Protein AF-A0A257YE88-F1 (afdb_monomer)

Solvent-accessible surface area (backbone atoms only — not comparable to full-atom values): 14692 Å² total; per-residue (Å²): 135,81,88,88,88,88,84,90,81,89,84,75,93,70,73,86,70,73,82,77,75,71,79,85,74,62,92,43,75,67,45,53,51,52,50,50,50,52,52,53,48,53,53,50,51,54,50,51,52,51,50,52,51,50,52,51,49,52,55,39,40,75,73,67,48,75,86,74,63,67,50,65,75,71,60,36,66,66,57,53,48,52,55,49,46,55,54,50,51,54,51,47,52,59,46,60,77,52,30,86,81,47,47,65,60,43,66,72,41,26,59,61,37,53,60,72,57,53,51,38,51,44,53,67,77,41,86,53,99,64,84,75,48,67,72,54,45,53,51,49,52,54,52,34,32,75,70,68,77,44,68,70,64,53,75,47,84,42,58,92,64,58,66,63,64,49,51,14,52,52,52,40,51,47,38,74,77,38,74,86,64,47,54,61,54,52,14,48,42,39,28,70,62,54,58,47,62,42,94,84,68,42,60,69,54,48,42,69,57,44,51,54,31,51,54,49,18,44,76,67,67,66,43,81,86,74,70,81,78,77,71,76,76,79,77,85,78,81,81,87,134

Mean predicted aligned error: 14.65 Å

Foldseek 3Di:
DDDDDDDDDDDDPPDPPDPPPPPPPPVDPVVVVVVVVVVVVVVVVVVVVVVVVVVVVVVCVVVVDDDDDPCVVVVPVVVVVVVVVVVLVVVLVVLVVCCVLQVVLLQQQQQADDQVQSLLVSVVRDPDPDRDDSVNVLVSQVSCVVVVNHPPSSNDDHDDDQLLLSLLLVLLVVCVVPVPQALVNSQCCCQPRSQRAQSVRHSGGDSVSSVVSPVVNVVVVSDDCPDDPPPPPPPPPDDDD

Radius of gyration: 31.75 Å; Cα contacts (8 Å, |Δi|>4): 146; chains: 1; bounding box: 81×69×102 Å

Nearest PDB structures (foldseek):
  5nly-assembly2_B  TM=2.774E-01  e=1.219E+00  Homo sapiens

Sequence (241 aa):
MRLITAPSKAANVGNFGRPHLGKVRCPLTQGMLMTQMLGAFAEFERALIRERTRAGLKAAVARGAQPGNPKMRARDPAAIAEIRYSHNERYLHELVDGRQRWLPTVERLRPHLPWALVLRQIRAISPSARSFSERTLVKACRTLVRAGYADAVILDPAPRLPPDSRVARLVADRLRTHPDSTLRDLASWLSLDLREPTPRGGLAWAPEGVRRVIARARALHLLDDEQPSEIEVGSANGLTM

Structure (mmCIF, N/CA/C/O backbone):
data_AF-A0A257YE88-F1
#
_entry.id   AF-A0A257YE88-F1
#
loop_
_atom_site.group_PDB
_atom_site.id
_atom_site.type_symbol
_atom_site.label_atom_id
_atom_site.label_alt_id
_atom_site.label_comp_id
_atom_site.label_asym_id
_atom_site.label_entity_id
_atom_site.label_seq_id
_atom_site.pdbx_PDB_ins_code
_atom_site.Cartn_x
_atom_site.Cartn_y
_atom_site.Cartn_z
_atom_site.occupancy
_atom_site.B_iso_or_equiv
_atom_site.auth_seq_id
_atom_site.auth_comp_id
_atom_site.auth_asym_id
_atom_site.auth_atom_id
_atom_site.pdbx_PDB_model_num
ATOM 1 N N . MET A 1 1 ? 54.649 -47.949 -8.184 1.00 35.88 1 MET A N 1
ATOM 2 C CA . MET A 1 1 ? 55.756 -48.166 -7.228 1.00 35.88 1 MET A CA 1
ATOM 3 C C . MET A 1 1 ? 55.982 -46.861 -6.466 1.00 35.88 1 MET A C 1
ATOM 5 O O . MET A 1 1 ? 56.270 -45.881 -7.131 1.00 35.88 1 MET A O 1
ATOM 9 N N . ARG A 1 2 ? 55.792 -46.887 -5.128 1.00 37.75 2 ARG A N 1
ATOM 10 C CA . ARG A 1 2 ? 56.041 -45.842 -4.090 1.00 37.75 2 ARG A CA 1
ATOM 11 C C . ARG A 1 2 ? 55.231 -44.532 -4.245 1.00 37.75 2 ARG A C 1
ATOM 13 O O . ARG A 1 2 ? 55.510 -43.765 -5.148 1.00 37.75 2 ARG A O 1
ATOM 20 N N . LEU A 1 3 ? 54.147 -44.237 -3.507 1.00 41.34 3 LEU A N 1
ATOM 21 C CA . LEU A 1 3 ? 53.905 -44.216 -2.045 1.00 41.34 3 LEU A CA 1
ATOM 22 C C . LEU A 1 3 ? 55.030 -43.528 -1.260 1.00 41.34 3 LEU A C 1
ATOM 24 O O . LEU A 1 3 ? 56.111 -44.097 -1.184 1.00 41.34 3 LEU A O 1
ATOM 28 N N . ILE A 1 4 ? 54.731 -42.365 -0.658 1.00 41.75 4 ILE A N 1
ATOM 29 C CA . ILE A 1 4 ? 54.934 -42.043 0.770 1.00 41.75 4 ILE A CA 1
ATOM 30 C C . ILE A 1 4 ? 54.029 -40.851 1.150 1.00 41.75 4 ILE A C 1
ATOM 32 O O . ILE A 1 4 ? 53.998 -39.811 0.497 1.00 41.75 4 ILE A O 1
ATOM 36 N N . THR A 1 5 ? 53.277 -41.091 2.217 1.00 40.97 5 THR A N 1
ATOM 37 C CA . THR A 1 5 ? 52.289 -40.285 2.949 1.00 40.97 5 THR A CA 1
ATOM 38 C C . THR A 1 5 ? 53.000 -39.390 3.985 1.00 40.97 5 THR A C 1
ATOM 40 O O . THR A 1 5 ? 54.057 -39.781 4.471 1.00 40.97 5 THR A O 1
ATOM 43 N N . ALA A 1 6 ? 52.499 -38.197 4.347 1.00 41.00 6 ALA A N 1
ATOM 44 C CA . ALA A 1 6 ? 51.784 -37.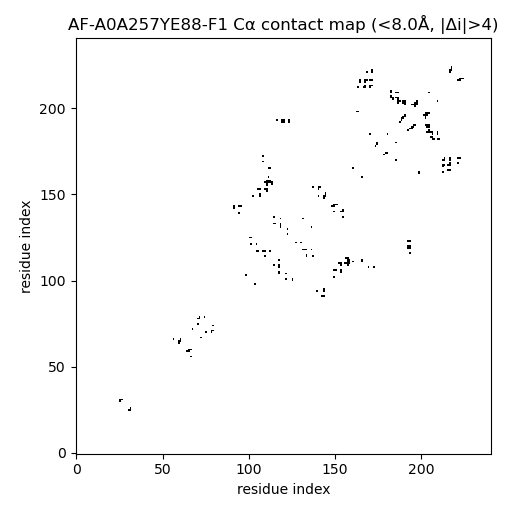871 5.611 1.00 41.00 6 ALA A CA 1
ATOM 45 C C . ALA A 1 6 ? 52.183 -36.436 6.081 1.00 41.00 6 ALA A C 1
ATOM 47 O O . ALA A 1 6 ? 53.169 -35.929 5.548 1.00 41.00 6 ALA A O 1
ATOM 48 N N . PRO A 1 7 ? 51.567 -35.795 7.109 1.00 47.56 7 PRO A N 1
ATOM 49 C CA . PRO A 1 7 ? 50.300 -36.056 7.805 1.00 47.56 7 PRO A CA 1
ATOM 50 C C . PRO A 1 7 ? 49.344 -34.834 7.913 1.00 47.56 7 PRO A C 1
ATOM 52 O O . PRO A 1 7 ? 49.680 -33.683 7.653 1.00 47.56 7 PRO A O 1
ATOM 55 N N . SER A 1 8 ? 48.134 -35.141 8.386 1.00 40.16 8 SER A N 1
ATOM 56 C CA . SER A 1 8 ? 47.052 -34.259 8.850 1.00 40.16 8 SER A CA 1
ATOM 57 C C . SER A 1 8 ? 47.311 -33.679 10.253 1.00 40.16 8 SER A C 1
ATOM 59 O O . SER A 1 8 ? 47.701 -34.446 11.133 1.00 40.16 8 SER A O 1
ATOM 61 N N . LYS A 1 9 ? 46.988 -32.392 10.499 1.00 36.94 9 LYS A N 1
ATOM 62 C CA . LYS A 1 9 ? 46.179 -31.963 11.669 1.00 36.94 9 LYS A CA 1
ATOM 63 C C . LYS A 1 9 ? 45.768 -30.477 11.648 1.00 36.94 9 LYS A C 1
ATOM 65 O O . LYS A 1 9 ? 46.606 -29.589 11.619 1.00 36.94 9 LYS A O 1
ATOM 70 N N . ALA A 1 10 ? 44.452 -30.275 11.742 1.00 43.72 10 ALA A N 1
ATOM 71 C CA . ALA A 1 10 ? 43.716 -29.238 12.476 1.00 43.72 10 ALA A CA 1
ATOM 72 C C . ALA A 1 10 ? 44.288 -27.805 12.569 1.00 43.72 10 ALA A C 1
ATOM 74 O O . ALA A 1 10 ? 45.144 -27.519 13.399 1.00 43.72 10 ALA A O 1
ATOM 75 N N . ALA A 1 11 ? 43.638 -26.865 11.876 1.00 42.69 11 ALA A N 1
ATOM 76 C CA . ALA A 1 11 ? 43.595 -25.462 12.282 1.00 42.69 11 ALA A CA 1
ATOM 77 C C . ALA A 1 11 ? 42.137 -24.979 12.300 1.00 42.69 11 ALA A C 1
ATOM 79 O O . ALA A 1 11 ? 41.547 -24.640 11.281 1.00 42.69 11 ALA A O 1
ATOM 80 N N . ASN A 1 12 ? 41.569 -25.086 13.498 1.00 41.22 12 ASN A N 1
ATOM 81 C CA . ASN A 1 12 ? 40.586 -24.219 14.137 1.00 41.22 12 ASN A CA 1
ATOM 82 C C . ASN A 1 12 ? 39.712 -23.313 13.241 1.00 41.22 12 ASN A C 1
ATOM 84 O O . ASN A 1 12 ? 40.184 -22.363 12.616 1.00 41.22 12 ASN A O 1
ATOM 88 N N . VAL A 1 13 ? 38.402 -23.556 13.314 1.00 48.81 13 VAL A N 1
ATOM 89 C CA . VAL A 1 13 ? 37.320 -22.665 12.883 1.00 48.81 13 VAL A CA 1
ATOM 90 C C . VAL A 1 13 ? 37.354 -21.407 13.762 1.00 48.81 13 VAL A C 1
ATOM 92 O O . VAL A 1 13 ? 36.647 -21.279 14.757 1.00 48.81 13 VAL A O 1
ATOM 95 N N . GLY A 1 14 ? 38.237 -20.477 13.408 1.00 37.72 14 GLY A N 1
ATOM 96 C CA . GLY A 1 14 ? 38.324 -19.151 14.002 1.00 37.72 14 GLY A CA 1
ATOM 97 C C . GLY A 1 14 ? 37.310 -18.218 13.356 1.00 37.72 14 GLY A C 1
ATOM 98 O O . GLY A 1 14 ? 37.591 -17.629 12.320 1.00 37.72 14 GLY A O 1
ATOM 99 N N . ASN A 1 15 ? 36.128 -18.135 13.969 1.00 41.94 15 ASN A N 1
ATOM 100 C CA . ASN A 1 15 ? 35.267 -16.955 14.069 1.00 41.94 15 ASN A CA 1
ATOM 101 C C . ASN A 1 15 ? 35.533 -15.857 13.014 1.00 41.94 15 ASN A C 1
ATOM 103 O O . ASN A 1 15 ? 36.430 -15.031 13.196 1.00 41.94 15 ASN A O 1
ATOM 107 N N . PHE A 1 16 ? 34.728 -15.817 11.942 1.00 42.91 16 PHE A N 1
ATOM 108 C CA . PHE A 1 16 ? 34.653 -14.675 11.025 1.00 42.91 16 PHE A CA 1
ATOM 109 C C . PHE A 1 16 ? 34.199 -13.440 11.814 1.00 42.91 16 PHE A C 1
ATOM 111 O O . PHE A 1 16 ? 33.011 -13.125 11.924 1.00 42.91 16 PHE A O 1
ATOM 118 N N . GLY A 1 17 ? 35.177 -12.760 12.408 1.00 40.38 17 GLY A N 1
ATOM 119 C CA . GLY A 1 17 ? 35.014 -11.472 13.043 1.00 40.38 17 GLY A CA 1
ATOM 120 C C . GLY A 1 17 ? 34.407 -10.523 12.027 1.00 40.38 17 GLY A C 1
ATOM 121 O O . GLY A 1 17 ? 34.963 -10.297 10.952 1.00 40.38 17 GLY A O 1
ATOM 122 N N . ARG A 1 18 ? 33.234 -9.988 12.369 1.00 45.75 18 ARG A N 1
ATOM 123 C CA . ARG A 1 18 ? 32.626 -8.848 11.683 1.00 45.75 18 ARG A CA 1
ATOM 124 C C . ARG A 1 18 ? 33.738 -7.833 11.400 1.00 45.75 18 ARG A C 1
ATOM 126 O O . ARG A 1 18 ? 34.438 -7.488 12.356 1.00 45.75 18 ARG A O 1
ATOM 133 N N . PRO A 1 19 ? 33.915 -7.328 10.166 1.00 45.59 19 PRO A N 1
ATOM 134 C CA . PRO A 1 19 ? 34.806 -6.203 9.965 1.00 45.59 19 PRO A CA 1
ATOM 135 C C . PRO A 1 19 ? 34.209 -5.052 10.769 1.00 45.59 19 PRO A C 1
ATOM 137 O O . PRO A 1 19 ? 33.186 -4.469 10.405 1.00 45.59 19 PRO A O 1
ATOM 140 N N . HIS A 1 20 ? 34.803 -4.784 11.930 1.00 51.44 20 HIS A N 1
ATOM 141 C CA . HIS A 1 20 ? 34.531 -3.593 12.703 1.00 51.44 20 HIS A CA 1
ATOM 142 C C . HIS A 1 20 ? 35.133 -2.465 11.871 1.00 51.44 20 HIS A C 1
ATOM 144 O O . HIS A 1 20 ? 36.297 -2.111 12.038 1.00 51.44 20 HIS A O 1
ATOM 150 N N . LEU A 1 21 ? 34.366 -1.974 10.889 1.00 48.94 21 LEU A N 1
ATOM 151 C CA . LEU A 1 21 ? 34.644 -0.710 10.230 1.00 48.94 21 LEU A CA 1
ATOM 152 C C . LEU A 1 21 ? 34.676 0.328 11.347 1.00 48.94 21 LEU A C 1
ATOM 154 O O . LEU A 1 21 ? 33.641 0.837 11.785 1.00 48.94 21 LEU A O 1
ATOM 158 N N . GLY A 1 22 ? 35.880 0.585 11.855 1.00 45.41 22 GLY A N 1
ATOM 159 C CA . GLY A 1 22 ? 36.146 1.711 12.717 1.00 45.41 22 GLY A CA 1
ATOM 160 C C . GLY A 1 22 ? 35.631 2.932 11.978 1.00 45.41 22 GLY A C 1
ATOM 161 O O . GLY A 1 22 ? 36.103 3.255 10.890 1.00 45.41 22 GLY A O 1
ATOM 162 N N . LYS A 1 23 ? 34.604 3.577 12.533 1.00 53.25 23 LYS A N 1
ATOM 163 C CA . LYS A 1 23 ? 34.185 4.899 12.081 1.00 53.25 23 LYS A CA 1
ATOM 164 C C . LYS A 1 23 ? 35.412 5.794 12.200 1.00 53.25 23 LYS A C 1
ATOM 166 O O . LYS A 1 23 ? 35.767 6.176 13.314 1.00 53.25 23 LYS A O 1
ATOM 171 N N . VAL A 1 24 ? 36.048 6.111 11.074 1.00 57.53 24 VAL A N 1
ATOM 172 C CA . VAL A 1 24 ? 37.110 7.115 10.999 1.00 57.53 24 VAL A CA 1
ATOM 173 C C . VAL A 1 24 ? 36.455 8.461 11.299 1.00 57.53 24 VAL A C 1
ATOM 175 O O . VAL A 1 24 ? 35.973 9.163 10.418 1.00 57.53 24 VAL A O 1
ATOM 178 N N . ARG A 1 25 ? 36.340 8.789 12.586 1.00 51.00 25 ARG A N 1
ATOM 179 C CA . ARG A 1 25 ? 36.047 10.142 13.047 1.00 51.00 25 ARG A CA 1
ATOM 180 C C . ARG A 1 25 ? 37.393 10.820 13.207 1.00 51.00 25 ARG A C 1
ATOM 182 O O . ARG A 1 25 ? 38.039 10.616 14.224 1.00 51.00 25 ARG A O 1
ATOM 189 N N . CYS A 1 26 ? 37.811 11.593 12.209 1.00 55.78 26 CYS A N 1
ATOM 190 C CA . CYS A 1 26 ? 38.906 12.547 12.369 1.00 55.78 26 CYS A CA 1
ATOM 191 C C . CYS A 1 26 ? 38.355 13.743 13.171 1.00 55.78 26 CYS A C 1
ATOM 193 O O . CYS A 1 26 ? 37.594 14.524 12.602 1.00 55.78 26 CYS A O 1
ATOM 195 N N . PRO A 1 27 ? 38.667 13.905 14.471 1.00 54.41 27 PRO A N 1
ATOM 196 C CA . PRO A 1 27 ? 37.999 14.874 15.345 1.00 54.41 27 PRO A CA 1
ATOM 197 C C . PRO A 1 27 ? 38.614 16.285 15.263 1.00 54.41 27 PRO A C 1
ATOM 199 O O . PRO A 1 27 ? 38.430 17.100 16.159 1.00 54.41 27 PRO A O 1
ATOM 202 N N . LEU A 1 28 ? 39.352 16.587 14.195 1.00 67.25 28 LEU A N 1
ATOM 203 C CA . LEU A 1 28 ? 40.064 17.850 14.006 1.00 67.25 28 LEU A CA 1
ATOM 204 C C . LEU A 1 28 ? 39.358 18.669 12.919 1.00 67.25 28 LEU A C 1
ATOM 206 O O . LEU A 1 28 ? 38.925 18.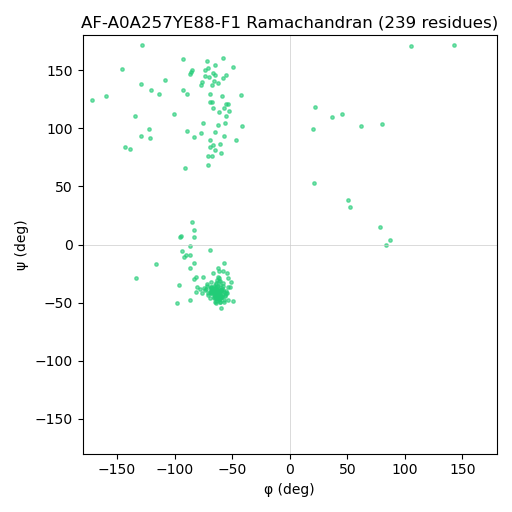114 11.907 1.00 67.25 28 LEU A O 1
ATOM 210 N N . THR A 1 29 ? 39.268 19.989 13.089 1.00 65.88 29 THR A N 1
ATOM 211 C CA . THR A 1 29 ? 38.716 20.931 12.090 1.00 65.88 29 THR A CA 1
ATOM 212 C C . THR A 1 29 ? 39.347 20.752 10.702 1.00 65.88 29 THR A C 1
ATOM 214 O O . THR A 1 29 ? 38.657 20.848 9.688 1.00 65.88 29 THR A O 1
ATOM 217 N N . GLN A 1 30 ? 40.623 20.360 10.656 1.00 74.06 30 GLN A N 1
ATOM 218 C CA . GLN A 1 30 ? 41.343 19.962 9.444 1.00 74.06 30 GLN A CA 1
ATOM 219 C C . GLN A 1 30 ? 40.739 18.722 8.752 1.00 74.06 30 GLN A C 1
ATOM 221 O O . GLN A 1 30 ? 40.636 18.690 7.530 1.00 74.06 30 GLN A O 1
ATOM 226 N N . GLY A 1 31 ? 40.292 17.713 9.506 1.00 78.88 31 GLY A N 1
ATOM 227 C CA . GLY A 1 31 ? 39.647 16.514 8.958 1.00 78.88 31 GLY A CA 1
ATOM 228 C C . GLY A 1 31 ? 38.270 16.803 8.354 1.00 78.88 31 GLY A C 1
ATOM 229 O O . GLY A 1 31 ? 37.929 16.256 7.304 1.00 78.88 31 GLY A O 1
ATOM 230 N N . MET A 1 32 ? 37.505 17.715 8.963 1.00 80.94 32 MET A N 1
ATOM 231 C CA . MET A 1 32 ? 36.246 18.204 8.387 1.00 80.94 32 MET A CA 1
ATOM 232 C C . MET A 1 32 ? 36.488 18.971 7.084 1.00 80.94 32 MET A C 1
ATOM 234 O O . MET A 1 32 ? 35.806 18.707 6.096 1.00 80.94 32 MET A O 1
ATOM 238 N N . LEU A 1 33 ? 37.491 19.854 7.048 1.00 82.62 33 LEU A N 1
ATOM 239 C CA . LEU A 1 33 ? 37.855 20.598 5.840 1.00 82.62 33 LEU A CA 1
ATOM 240 C C . LEU A 1 33 ? 38.278 19.668 4.692 1.00 82.62 33 LEU A C 1
ATOM 242 O O . LEU A 1 33 ? 37.771 19.801 3.581 1.00 82.62 33 LEU A O 1
ATOM 246 N N . MET A 1 34 ? 39.128 18.675 4.966 1.00 88.31 34 MET A N 1
ATOM 247 C CA . MET A 1 34 ? 39.537 17.687 3.960 1.00 88.31 34 MET A CA 1
ATOM 248 C C . MET A 1 34 ? 38.355 16.858 3.449 1.00 88.31 34 MET A C 1
ATOM 250 O O . MET A 1 34 ? 38.253 16.596 2.254 1.00 88.31 34 MET A O 1
ATOM 254 N N . THR A 1 35 ? 37.417 16.497 4.328 1.00 88.88 35 THR A N 1
ATOM 255 C CA . THR A 1 35 ? 36.205 15.766 3.926 1.00 88.88 35 THR A CA 1
ATOM 256 C C . THR A 1 35 ? 35.330 16.604 2.989 1.00 88.88 35 THR A C 1
ATOM 258 O O . THR A 1 35 ? 34.852 16.091 1.979 1.00 88.88 35 THR A O 1
ATOM 261 N N . GLN A 1 36 ? 35.159 17.899 3.274 1.00 91.75 36 GLN A N 1
ATOM 262 C CA . GLN A 1 36 ? 34.400 18.800 2.401 1.00 91.75 36 GLN A CA 1
ATOM 263 C C . GLN A 1 36 ? 35.101 19.041 1.061 1.00 91.75 36 GLN A C 1
ATOM 265 O O . GLN A 1 36 ? 34.446 19.049 0.021 1.00 91.75 36 GLN A O 1
ATOM 270 N N . MET A 1 37 ? 36.429 19.172 1.062 1.00 92.38 37 MET A N 1
ATOM 271 C CA . MET A 1 37 ? 37.218 19.303 -0.163 1.00 92.38 37 MET A CA 1
ATOM 272 C C . MET A 1 37 ? 37.096 18.058 -1.052 1.00 92.38 37 MET A C 1
ATOM 274 O O . MET A 1 37 ? 36.878 18.187 -2.254 1.00 92.38 37 MET A O 1
ATOM 278 N N . LEU A 1 38 ? 37.154 16.856 -0.467 1.00 93.75 38 LEU A N 1
ATOM 279 C CA . LEU A 1 38 ? 36.928 15.600 -1.191 1.00 93.75 38 LEU A CA 1
ATOM 280 C C . LEU A 1 38 ? 35.499 15.505 -1.748 1.00 93.75 38 LEU A C 1
ATOM 282 O O . LEU A 1 38 ? 35.319 15.083 -2.888 1.00 93.75 38 LEU A O 1
ATOM 286 N N . GLY A 1 39 ? 34.490 15.939 -0.985 1.00 94.31 39 GLY A N 1
ATOM 287 C CA . GLY A 1 39 ? 33.106 16.018 -1.464 1.00 94.31 39 GLY A CA 1
ATOM 288 C C . GLY A 1 39 ? 32.944 16.974 -2.652 1.00 94.31 39 GLY A C 1
ATOM 289 O O . GLY A 1 39 ? 32.318 16.620 -3.651 1.00 94.31 39 GLY A O 1
ATOM 290 N N . ALA A 1 40 ? 33.567 18.154 -2.580 1.00 94.94 40 ALA A N 1
ATOM 291 C CA . ALA A 1 40 ? 33.576 19.128 -3.669 1.00 94.94 40 ALA A CA 1
ATOM 292 C C . ALA A 1 40 ? 34.300 18.592 -4.917 1.00 94.94 40 ALA A C 1
ATOM 294 O O . ALA A 1 40 ? 33.820 18.779 -6.036 1.00 94.94 40 ALA A O 1
ATOM 295 N N . PHE A 1 41 ? 35.413 17.877 -4.734 1.00 96.12 41 PHE A N 1
ATOM 296 C CA . PHE A 1 41 ? 36.154 17.254 -5.830 1.00 96.12 41 PHE A CA 1
ATOM 297 C C . PHE A 1 41 ? 35.359 16.123 -6.500 1.00 96.12 41 PHE A C 1
ATOM 299 O O . PHE A 1 41 ? 35.317 16.048 -7.724 1.00 96.12 41 PHE A O 1
ATOM 306 N N . ALA A 1 42 ? 34.646 15.298 -5.727 1.00 95.75 42 ALA A N 1
ATOM 307 C CA . ALA A 1 42 ? 33.793 14.242 -6.272 1.00 95.75 42 ALA A CA 1
ATOM 308 C C . ALA A 1 42 ? 32.645 14.797 -7.140 1.00 95.75 42 ALA A C 1
ATOM 310 O O . ALA A 1 42 ? 32.351 14.260 -8.211 1.00 95.75 42 ALA A O 1
ATOM 311 N N . GLU A 1 43 ? 32.003 15.892 -6.718 1.00 95.62 43 GLU A N 1
ATOM 312 C CA . GLU A 1 43 ? 30.982 16.559 -7.539 1.00 95.62 43 GLU A CA 1
ATOM 313 C C . GLU A 1 43 ? 31.589 17.229 -8.781 1.00 95.62 43 GLU A C 1
ATOM 315 O O . GLU A 1 43 ? 30.992 17.163 -9.861 1.00 95.62 43 GLU A O 1
ATOM 320 N N . PHE A 1 44 ? 32.796 17.795 -8.669 1.00 96.31 44 PHE A N 1
ATOM 321 C CA . PHE A 1 44 ? 33.544 18.317 -9.813 1.00 96.31 44 PHE A CA 1
ATOM 322 C C . PHE A 1 44 ? 33.855 17.221 -10.846 1.00 96.31 44 PHE A C 1
ATOM 324 O O . PHE A 1 44 ? 33.527 17.378 -12.023 1.00 96.31 44 PHE A O 1
ATOM 331 N N . GLU A 1 45 ? 34.394 16.073 -10.428 1.00 97.19 45 GLU A N 1
ATOM 332 C CA . GLU A 1 45 ? 34.647 14.938 -11.325 1.00 97.19 45 GLU A CA 1
ATOM 333 C C . GLU A 1 45 ? 33.357 14.420 -11.967 1.00 97.19 45 GLU A C 1
ATOM 335 O O . GLU A 1 45 ? 33.303 14.169 -13.175 1.00 97.19 45 GLU A O 1
ATOM 340 N N . ARG A 1 46 ? 32.275 14.312 -11.187 1.00 95.88 46 ARG A N 1
ATOM 341 C CA . ARG A 1 46 ? 30.964 13.906 -11.705 1.00 95.88 46 ARG A CA 1
ATOM 342 C C . ARG A 1 46 ? 30.452 14.877 -12.767 1.00 95.88 46 ARG A C 1
ATOM 344 O O . ARG A 1 46 ? 29.860 14.437 -13.758 1.00 95.88 46 ARG A O 1
ATOM 351 N N . ALA A 1 47 ? 30.652 16.180 -12.573 1.00 96.56 47 ALA A N 1
ATOM 352 C CA . ALA A 1 47 ? 30.307 17.203 -13.553 1.00 96.56 47 ALA A CA 1
ATOM 353 C C . ALA A 1 47 ? 31.160 17.071 -14.824 1.00 96.56 47 ALA A C 1
ATOM 355 O O . ALA A 1 47 ? 30.596 17.035 -15.920 1.00 96.56 47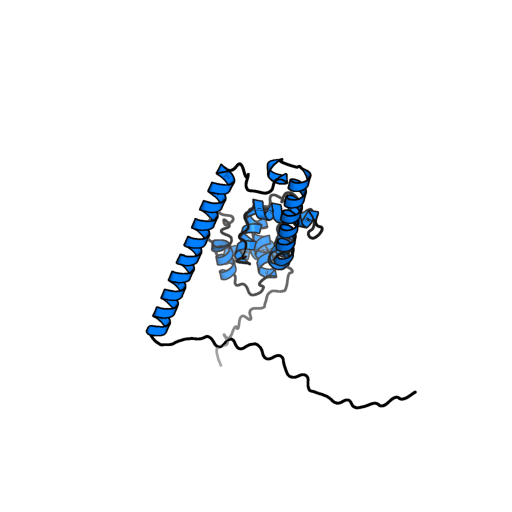 ALA A O 1
ATOM 356 N N . LEU A 1 48 ? 32.473 16.874 -14.685 1.00 96.88 48 LEU A N 1
ATOM 357 C CA . LEU A 1 48 ? 33.400 16.707 -15.806 1.00 96.88 48 LEU A CA 1
ATOM 358 C C . LEU A 1 48 ? 33.079 15.455 -16.645 1.00 96.88 48 LEU A C 1
ATOM 360 O O . LEU A 1 48 ? 33.021 15.509 -17.875 1.00 96.88 48 LEU A O 1
ATOM 364 N N . ILE A 1 49 ? 32.783 14.322 -15.997 1.00 95.69 49 ILE A N 1
ATOM 365 C CA . ILE A 1 49 ? 32.364 13.084 -16.674 1.00 95.69 49 ILE A CA 1
ATOM 366 C C . ILE A 1 49 ? 31.039 13.299 -17.419 1.00 95.69 49 ILE A C 1
ATOM 368 O O . ILE A 1 49 ? 30.887 12.867 -18.566 1.00 95.69 49 ILE A O 1
ATOM 372 N N . ARG A 1 50 ? 30.067 13.987 -16.807 1.00 96.69 50 ARG A N 1
ATOM 373 C CA . ARG A 1 50 ? 28.793 14.334 -17.465 1.00 96.69 50 ARG A CA 1
ATOM 374 C C . ARG A 1 50 ? 29.002 15.237 -18.677 1.00 96.69 50 ARG A C 1
ATOM 376 O O . ARG A 1 50 ? 28.343 15.045 -19.696 1.00 96.69 50 ARG A O 1
ATOM 383 N N . GLU A 1 51 ? 29.895 16.211 -18.580 1.00 96.12 51 GLU A N 1
ATOM 384 C CA . GLU A 1 51 ? 30.215 17.110 -19.685 1.00 96.12 51 GLU A CA 1
ATOM 385 C C . GLU A 1 51 ? 30.859 16.344 -20.845 1.00 96.12 51 GLU A C 1
ATOM 387 O O . GLU A 1 51 ? 30.357 16.390 -21.971 1.00 96.12 51 GLU A O 1
ATOM 392 N N . ARG A 1 52 ? 31.882 15.530 -20.555 1.00 96.88 52 ARG A N 1
ATOM 393 C CA . ARG A 1 52 ? 32.561 14.690 -21.551 1.00 96.88 52 ARG A CA 1
ATOM 394 C C . ARG A 1 52 ? 31.612 13.696 -22.220 1.00 96.88 52 ARG A C 1
ATOM 396 O O . ARG A 1 52 ? 31.638 13.547 -23.440 1.00 96.88 52 ARG A O 1
ATOM 403 N N . THR A 1 53 ? 30.762 13.020 -21.448 1.00 95.75 53 THR A N 1
ATOM 404 C CA . THR A 1 53 ? 29.783 12.063 -21.996 1.00 95.75 53 THR A CA 1
ATOM 405 C C . THR A 1 53 ? 28.758 12.757 -22.888 1.00 95.75 53 THR A C 1
ATOM 407 O O . THR A 1 53 ? 28.472 12.262 -23.976 1.00 95.75 53 THR A O 1
ATOM 410 N N . ARG A 1 54 ? 28.259 13.938 -22.498 1.00 94.56 54 ARG A N 1
ATOM 411 C CA . ARG A 1 54 ? 27.362 14.751 -23.337 1.00 94.56 54 ARG A CA 1
ATOM 412 C C . ARG A 1 54 ? 28.042 15.233 -24.615 1.00 94.56 54 ARG A C 1
ATOM 414 O O . ARG A 1 54 ? 27.421 15.158 -25.671 1.00 94.56 54 ARG A O 1
ATOM 421 N N . ALA A 1 55 ? 29.285 15.705 -24.544 1.00 94.62 55 ALA A N 1
ATOM 422 C CA . ALA A 1 55 ? 30.049 1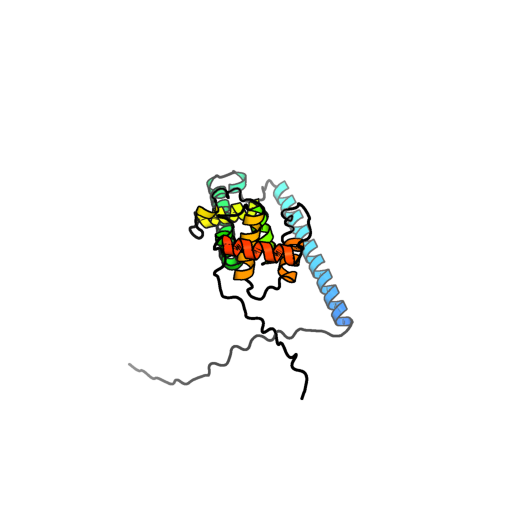6.125 -25.718 1.00 94.62 55 ALA A CA 1
ATOM 423 C C . ALA A 1 55 ? 30.287 14.950 -26.683 1.00 94.62 55 ALA A C 1
ATOM 425 O O . ALA A 1 55 ? 30.044 15.076 -27.882 1.00 94.62 55 ALA A O 1
ATOM 426 N N . GLY A 1 56 ? 30.658 13.779 -26.154 1.00 93.06 56 GLY A N 1
ATOM 427 C CA . GLY A 1 56 ? 30.812 12.550 -26.934 1.00 93.06 56 GLY A CA 1
ATOM 428 C C . GLY A 1 56 ? 29.508 12.092 -27.592 1.00 93.06 56 GLY A C 1
ATOM 429 O O . GLY A 1 56 ? 29.503 11.772 -28.779 1.00 93.06 56 GLY A O 1
ATOM 430 N N . LEU A 1 57 ? 28.391 12.128 -26.855 1.00 92.50 57 LEU A N 1
ATOM 431 C CA . LEU A 1 57 ? 27.053 11.840 -27.383 1.00 92.50 57 LEU A CA 1
ATOM 432 C C . LEU A 1 57 ? 26.658 12.822 -28.490 1.00 92.50 57 LEU A C 1
ATOM 434 O O . LEU A 1 57 ? 26.225 12.380 -29.547 1.00 92.50 57 LEU A O 1
ATOM 438 N N . LYS A 1 58 ? 26.846 14.134 -28.290 1.00 92.81 58 LYS A N 1
ATOM 439 C CA . LYS A 1 58 ? 26.572 15.157 -29.315 1.00 92.81 58 LYS A CA 1
ATOM 440 C C . LYS A 1 58 ? 27.396 14.921 -30.580 1.00 92.81 58 LYS A C 1
ATOM 442 O O . LYS A 1 58 ? 26.843 14.956 -31.673 1.00 92.81 58 LYS A O 1
ATOM 447 N N . ALA A 1 59 ? 28.688 14.628 -30.437 1.00 92.44 59 ALA A N 1
ATOM 448 C CA . ALA A 1 59 ? 29.561 14.328 -31.568 1.00 92.44 59 ALA A CA 1
ATOM 449 C C . ALA A 1 59 ? 29.158 13.026 -32.283 1.00 92.44 59 ALA A C 1
ATOM 451 O O . ALA A 1 59 ? 29.204 12.956 -33.507 1.00 92.44 59 ALA A O 1
ATOM 452 N N . ALA A 1 60 ? 28.736 11.998 -31.542 1.00 90.81 60 ALA A N 1
ATOM 453 C CA . ALA A 1 60 ? 28.223 10.760 -32.123 1.00 90.81 60 ALA A CA 1
ATOM 454 C C . ALA A 1 60 ? 26.911 10.996 -32.888 1.00 90.81 60 ALA A C 1
ATOM 456 O O . ALA A 1 60 ? 26.779 10.529 -34.016 1.00 90.81 60 ALA A O 1
ATOM 457 N N . VAL A 1 61 ? 25.986 11.775 -32.320 1.00 91.19 61 VAL A N 1
ATOM 458 C CA . VAL A 1 61 ? 24.728 12.169 -32.974 1.00 91.19 61 VAL A CA 1
ATOM 459 C C . VAL A 1 61 ? 24.989 12.991 -34.236 1.00 91.19 61 VAL A C 1
ATOM 461 O O . VAL A 1 61 ? 24.380 12.713 -35.263 1.00 91.19 61 VAL A O 1
ATOM 464 N N . ALA A 1 62 ? 25.937 13.935 -34.206 1.00 91.25 62 ALA A N 1
ATOM 465 C CA . ALA A 1 62 ? 26.339 14.710 -35.385 1.00 91.25 62 ALA A CA 1
ATOM 466 C C . ALA A 1 62 ? 26.922 13.829 -36.508 1.00 91.25 62 ALA A C 1
ATOM 468 O O . ALA A 1 62 ? 26.764 14.143 -37.681 1.00 91.25 62 ALA A O 1
ATOM 469 N N . ARG A 1 63 ? 27.541 12.693 -36.157 1.00 91.81 63 ARG A N 1
ATOM 470 C CA . ARG A 1 63 ? 27.994 11.655 -37.102 1.00 91.81 63 ARG A CA 1
ATOM 471 C C . ARG A 1 63 ? 26.887 10.674 -37.525 1.00 91.81 63 ARG A C 1
ATOM 473 O O . ARG A 1 63 ? 27.181 9.678 -38.176 1.00 91.81 63 ARG A O 1
ATOM 480 N N . GLY A 1 64 ? 25.634 10.912 -37.138 1.00 87.50 64 GLY A N 1
ATOM 481 C CA . GLY A 1 64 ? 24.484 10.072 -37.484 1.00 87.50 64 GLY A CA 1
ATOM 482 C C . GLY A 1 64 ? 24.223 8.899 -36.532 1.00 87.50 64 GLY A C 1
ATOM 483 O O . GLY A 1 64 ? 23.306 8.113 -36.774 1.00 87.50 64 GLY A O 1
ATOM 484 N N . ALA A 1 65 ? 24.974 8.763 -35.432 1.00 86.06 65 ALA A N 1
ATOM 485 C CA . ALA A 1 65 ? 24.696 7.728 -34.441 1.00 86.06 65 ALA A CA 1
ATOM 486 C C . ALA A 1 65 ? 23.387 8.036 -33.703 1.00 86.06 65 ALA A C 1
ATOM 488 O O . ALA A 1 65 ? 23.188 9.124 -33.165 1.00 86.06 65 ALA A O 1
ATOM 489 N N . GLN A 1 66 ? 22.499 7.049 -33.626 1.00 84.50 66 GLN A N 1
ATOM 490 C CA . GLN A 1 66 ? 21.231 7.189 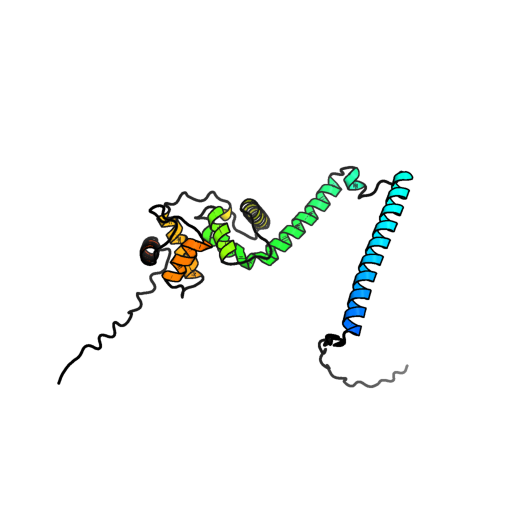-32.923 1.00 84.50 66 GLN A CA 1
ATOM 491 C C . GLN A 1 66 ? 21.329 6.525 -31.536 1.00 84.50 66 GLN A C 1
ATOM 493 O O . GLN A 1 66 ? 21.426 5.294 -31.464 1.00 84.50 66 GLN A O 1
ATOM 498 N N . PRO A 1 67 ? 21.296 7.287 -30.427 1.00 79.19 67 PRO A N 1
ATOM 499 C CA . PRO A 1 67 ? 21.382 6.733 -29.076 1.00 79.19 67 PRO A CA 1
ATOM 500 C C . PRO A 1 67 ? 20.100 5.978 -28.674 1.00 79.19 67 PRO A C 1
ATOM 502 O O . PRO A 1 67 ? 19.004 6.271 -29.157 1.00 79.19 67 PRO A O 1
ATOM 505 N N . GLY A 1 68 ? 20.230 4.984 -27.790 1.00 83.31 68 GLY A N 1
ATOM 506 C CA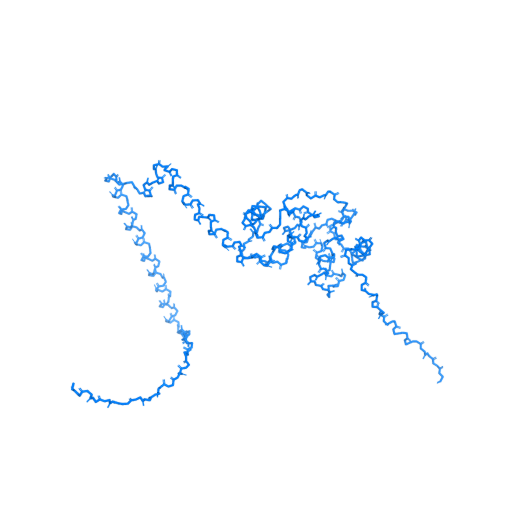 . GLY A 1 68 ? 19.123 4.159 -27.277 1.00 83.31 68 GLY A CA 1
ATOM 507 C C . GLY A 1 68 ? 19.070 2.738 -27.854 1.00 83.31 68 GLY A C 1
ATOM 508 O O . GLY A 1 68 ? 19.803 2.411 -28.783 1.00 83.31 68 GLY A O 1
ATOM 509 N N . ASN A 1 69 ? 18.205 1.888 -27.286 1.00 84.56 69 ASN A N 1
ATOM 510 C CA . ASN A 1 69 ? 18.042 0.496 -27.719 1.00 84.56 69 ASN A CA 1
ATOM 511 C C . ASN A 1 69 ? 17.449 0.442 -29.148 1.00 84.56 69 ASN A C 1
ATOM 513 O O . ASN A 1 69 ? 16.309 0.888 -29.332 1.00 84.56 69 ASN A O 1
ATOM 517 N N . PRO A 1 70 ? 18.166 -0.117 -30.147 1.00 83.69 70 PRO A N 1
ATOM 518 C CA . PRO A 1 70 ? 17.691 -0.193 -31.529 1.00 83.69 70 PRO A CA 1
ATOM 519 C C . PRO A 1 70 ? 16.330 -0.883 -31.676 1.00 83.69 70 PRO A C 1
ATOM 521 O O . PRO A 1 70 ? 15.475 -0.384 -32.405 1.00 83.69 70 PRO A O 1
ATOM 524 N N . LYS A 1 71 ? 16.084 -1.968 -30.924 1.00 85.81 71 LYS A N 1
ATOM 525 C CA . LYS A 1 71 ? 14.813 -2.712 -30.979 1.00 85.81 71 LYS A CA 1
ATOM 526 C C . LYS A 1 71 ? 13.630 -1.869 -30.495 1.00 85.81 71 LYS A C 1
ATOM 528 O O . LYS A 1 71 ? 12.550 -1.902 -31.074 1.00 85.81 71 LYS A O 1
ATOM 533 N N . MET A 1 72 ? 13.852 -1.032 -29.479 1.00 85.12 72 MET A N 1
ATOM 534 C CA . MET A 1 72 ? 12.823 -0.119 -28.969 1.00 85.12 72 MET A CA 1
ATOM 535 C C . MET A 1 72 ? 12.538 1.031 -29.931 1.00 85.12 72 MET A C 1
ATOM 537 O O . MET A 1 72 ? 11.393 1.466 -30.045 1.00 85.12 72 MET A O 1
ATOM 541 N N . ARG A 1 73 ? 13.557 1.505 -30.656 1.00 83.25 73 ARG A N 1
ATOM 542 C CA . ARG A 1 73 ? 13.383 2.540 -31.683 1.00 83.25 73 ARG A CA 1
ATOM 543 C C . ARG A 1 73 ? 12.571 2.027 -32.867 1.00 83.25 73 ARG A C 1
ATOM 545 O O . ARG A 1 73 ? 11.686 2.731 -33.337 1.00 83.25 73 ARG A O 1
ATOM 552 N N . ALA A 1 74 ? 12.829 0.789 -33.279 1.00 87.31 74 ALA A N 1
ATOM 553 C CA . ALA A 1 74 ? 12.046 0.092 -34.294 1.00 87.31 74 ALA A CA 1
ATOM 554 C C . ALA A 1 74 ? 10.628 -0.288 -33.819 1.00 87.31 74 ALA A C 1
ATOM 556 O O . ALA A 1 74 ? 9.846 -0.801 -34.611 1.00 87.31 74 ALA A O 1
ATOM 557 N N . ARG A 1 75 ? 10.291 -0.037 -32.540 1.00 84.25 75 ARG A N 1
ATOM 558 C CA . ARG A 1 75 ? 9.053 -0.485 -31.881 1.00 84.25 75 ARG A CA 1
ATOM 559 C C . ARG A 1 75 ? 8.797 -1.981 -32.071 1.00 84.25 75 ARG A C 1
ATOM 561 O O . ARG A 1 75 ? 7.653 -2.396 -32.239 1.00 84.25 75 ARG A O 1
ATOM 568 N N . ASP A 1 76 ? 9.866 -2.771 -32.023 1.00 90.75 76 ASP A N 1
ATOM 569 C CA . ASP A 1 76 ? 9.784 -4.222 -32.127 1.00 90.75 76 ASP A CA 1
ATOM 570 C C . ASP A 1 76 ? 8.860 -4.764 -31.015 1.00 90.75 76 ASP A C 1
ATOM 572 O O . ASP A 1 76 ? 9.156 -4.570 -29.825 1.00 90.75 76 ASP A O 1
ATOM 576 N N . PRO A 1 77 ? 7.733 -5.415 -31.367 1.00 90.38 77 PRO A N 1
ATOM 577 C CA . PRO A 1 77 ? 6.780 -5.911 -30.385 1.00 90.38 77 PRO A CA 1
ATOM 578 C C . PRO A 1 77 ? 7.406 -6.932 -29.428 1.00 90.38 77 PRO A C 1
ATOM 580 O O . PRO A 1 77 ? 7.023 -6.960 -28.257 1.00 90.38 77 PRO A O 1
ATOM 583 N N . ALA A 1 78 ? 8.389 -7.722 -29.877 1.00 89.94 78 ALA A N 1
ATOM 584 C CA . ALA A 1 78 ? 9.044 -8.726 -29.042 1.00 89.94 78 ALA A CA 1
ATOM 585 C C . ALA A 1 78 ? 9.900 -8.074 -27.945 1.00 89.94 78 ALA A C 1
ATOM 587 O O . ALA A 1 78 ? 9.770 -8.411 -26.768 1.00 89.94 78 ALA A O 1
ATOM 588 N N . ALA A 1 79 ? 10.706 -7.071 -28.304 1.00 88.62 79 ALA A N 1
ATOM 589 C CA . ALA A 1 79 ? 11.530 -6.337 -27.343 1.00 88.62 79 ALA A CA 1
ATOM 590 C C . ALA A 1 79 ? 10.687 -5.543 -26.331 1.00 88.62 79 ALA A C 1
ATOM 592 O O . ALA A 1 79 ? 11.022 -5.472 -25.147 1.00 88.62 79 ALA A O 1
ATOM 593 N N . ILE A 1 80 ? 9.565 -4.967 -26.778 1.00 89.06 80 ILE A N 1
ATOM 594 C CA . ILE A 1 80 ? 8.620 -4.283 -25.887 1.00 89.06 80 ILE A CA 1
ATOM 595 C C . ILE A 1 80 ? 7.983 -5.285 -24.914 1.00 89.06 80 ILE A C 1
ATOM 597 O O . ILE A 1 80 ? 7.845 -4.980 -23.726 1.00 89.06 80 ILE A O 1
ATOM 601 N N . ALA A 1 81 ? 7.600 -6.471 -25.394 1.00 91.75 81 ALA A N 1
ATOM 602 C CA . ALA A 1 81 ? 7.021 -7.522 -24.563 1.00 91.75 81 ALA A CA 1
ATOM 603 C C . ALA A 1 81 ? 8.012 -8.033 -23.505 1.00 91.75 81 ALA A C 1
ATOM 605 O O . ALA A 1 81 ? 7.630 -8.164 -22.345 1.00 91.75 81 ALA A O 1
ATOM 606 N N . GLU A 1 82 ? 9.279 -8.235 -23.868 1.00 91.81 82 GLU A N 1
ATOM 607 C CA . GLU A 1 82 ? 10.351 -8.669 -22.961 1.00 91.81 82 GLU A CA 1
ATOM 608 C C . GLU A 1 82 ? 10.601 -7.653 -21.831 1.00 91.81 82 GLU A C 1
ATOM 610 O O . GLU A 1 82 ? 10.600 -7.990 -20.643 1.00 91.81 82 GLU A O 1
ATOM 615 N N . ILE A 1 83 ? 10.724 -6.367 -22.174 1.00 90.56 83 ILE A N 1
ATOM 616 C CA . ILE A 1 83 ? 10.884 -5.302 -21.173 1.00 90.56 83 ILE A CA 1
ATOM 617 C C . ILE A 1 83 ? 9.640 -5.216 -20.284 1.00 90.56 83 ILE A C 1
ATOM 619 O O . ILE A 1 83 ? 9.740 -5.067 -19.067 1.00 90.56 83 ILE A O 1
ATOM 623 N N . ARG A 1 84 ? 8.442 -5.349 -20.860 1.00 90.50 84 ARG A N 1
ATOM 624 C CA . ARG A 1 84 ? 7.203 -5.350 -20.078 1.00 90.50 84 ARG A CA 1
ATOM 625 C C . ARG A 1 84 ? 7.131 -6.542 -19.125 1.00 90.50 84 ARG A C 1
ATOM 627 O O . ARG A 1 84 ? 6.678 -6.366 -17.995 1.00 90.50 84 ARG A O 1
ATOM 634 N N . TYR A 1 85 ? 7.564 -7.718 -19.569 1.00 92.19 85 TYR A N 1
ATOM 635 C CA . TYR A 1 85 ? 7.637 -8.922 -18.751 1.00 92.19 85 TYR A CA 1
ATOM 636 C C . TYR A 1 85 ? 8.565 -8.700 -17.553 1.00 92.19 85 TYR A C 1
ATOM 638 O O . TYR A 1 85 ? 8.099 -8.793 -16.421 1.00 92.19 85 TYR A O 1
ATOM 646 N N . SER A 1 86 ? 9.810 -8.271 -17.785 1.00 92.56 86 SER A N 1
ATOM 647 C CA . SER A 1 86 ? 10.779 -8.021 -16.702 1.00 92.56 86 SER A CA 1
ATOM 648 C C . SER A 1 86 ? 10.304 -6.960 -15.699 1.00 92.56 86 SER A C 1
ATOM 650 O O . SER A 1 86 ? 10.462 -7.121 -14.488 1.00 92.56 86 SER A O 1
ATOM 652 N N . HIS A 1 87 ? 9.647 -5.890 -16.164 1.00 91.00 87 HIS A N 1
ATOM 653 C CA . HIS A 1 87 ? 9.033 -4.901 -15.272 1.00 91.00 87 HIS A CA 1
ATOM 654 C C . HIS A 1 87 ? 7.889 -5.485 -14.434 1.00 91.00 87 HIS A C 1
ATOM 656 O O . HIS A 1 87 ? 7.773 -5.158 -13.251 1.00 91.00 87 HIS A O 1
ATOM 662 N N . ASN A 1 88 ? 7.028 -6.313 -15.032 1.00 91.31 88 ASN A N 1
ATOM 663 C CA . ASN A 1 88 ? 5.919 -6.952 -14.323 1.00 91.31 88 ASN A CA 1
ATOM 664 C C . ASN A 1 88 ? 6.418 -7.988 -13.309 1.00 91.31 88 ASN A C 1
ATOM 666 O O . ASN A 1 88 ? 5.880 -8.051 -12.209 1.00 91.31 88 ASN A O 1
ATOM 670 N N . GLU A 1 89 ? 7.442 -8.758 -13.665 1.00 92.44 89 GLU A N 1
ATOM 671 C CA . GLU A 1 89 ? 8.084 -9.752 -12.806 1.00 92.44 89 GLU A CA 1
ATOM 672 C C . GLU A 1 89 ? 8.739 -9.080 -11.598 1.00 92.44 89 GLU A C 1
ATOM 674 O O . GLU A 1 89 ? 8.413 -9.408 -10.458 1.00 92.44 89 GLU A O 1
ATOM 679 N N . ARG A 1 90 ? 9.554 -8.039 -11.819 1.00 91.94 90 ARG A N 1
ATOM 680 C CA . ARG A 1 90 ? 10.122 -7.235 -10.727 1.00 91.94 90 ARG A CA 1
ATOM 681 C C . ARG A 1 90 ? 9.036 -6.650 -9.828 1.00 91.94 90 ARG A C 1
ATOM 683 O O . ARG A 1 90 ? 9.150 -6.699 -8.607 1.00 91.94 90 ARG A O 1
ATOM 690 N N . TYR A 1 91 ? 7.972 -6.111 -10.425 1.00 90.88 91 TYR A N 1
ATOM 691 C CA . TYR A 1 91 ? 6.840 -5.581 -9.669 1.00 90.88 91 TYR A CA 1
ATOM 692 C C . TYR A 1 91 ? 6.150 -6.665 -8.830 1.00 90.88 91 TYR A C 1
ATOM 694 O O . TYR A 1 91 ? 5.802 -6.401 -7.682 1.00 90.88 91 TYR A O 1
ATOM 702 N N . LEU A 1 92 ? 5.970 -7.873 -9.369 1.00 92.31 92 LEU A N 1
ATOM 703 C CA . LEU A 1 92 ? 5.398 -9.000 -8.638 1.00 92.31 92 LEU A CA 1
ATOM 704 C C . LEU A 1 92 ? 6.291 -9.415 -7.463 1.00 92.31 92 LEU A C 1
ATOM 706 O O . LEU A 1 92 ? 5.774 -9.555 -6.359 1.00 92.31 92 LEU A O 1
ATOM 710 N N . HIS A 1 93 ? 7.604 -9.540 -7.666 1.00 92.50 93 HIS A N 1
ATOM 711 C CA . HIS A 1 93 ? 8.549 -9.854 -6.589 1.00 92.50 93 HIS A CA 1
ATOM 712 C C . HIS A 1 93 ? 8.473 -8.834 -5.449 1.00 92.50 93 HIS A C 1
ATOM 714 O O . HIS A 1 93 ? 8.242 -9.210 -4.302 1.00 92.50 93 HIS A O 1
ATOM 720 N N . GLU A 1 94 ? 8.524 -7.538 -5.771 1.00 89.44 94 GLU A N 1
ATOM 721 C CA . GLU A 1 94 ? 8.383 -6.469 -4.775 1.00 89.44 94 GLU A CA 1
ATOM 722 C C . GLU A 1 94 ? 7.051 -6.550 -4.001 1.00 89.44 94 GLU A C 1
ATOM 724 O O . GLU A 1 94 ? 6.990 -6.220 -2.813 1.00 89.44 94 GLU A O 1
ATOM 729 N N . LEU A 1 95 ? 5.960 -6.960 -4.660 1.00 90.31 95 LEU A N 1
ATOM 730 C CA . LEU A 1 95 ? 4.665 -7.148 -4.000 1.00 90.31 95 LEU A CA 1
ATOM 731 C C . LEU A 1 95 ? 4.662 -8.361 -3.072 1.00 90.31 95 LEU A C 1
ATOM 733 O O . LEU A 1 95 ? 4.119 -8.269 -1.970 1.00 90.31 95 LEU A O 1
ATOM 737 N N . VAL A 1 96 ? 5.241 -9.477 -3.516 1.00 90.88 96 VAL A N 1
ATOM 738 C CA . VAL A 1 96 ? 5.316 -10.721 -2.745 1.00 90.88 96 VAL A CA 1
ATOM 739 C C . VAL A 1 96 ? 6.139 -10.513 -1.476 1.00 90.88 96 VAL A C 1
ATOM 741 O O . VAL A 1 96 ? 5.675 -10.897 -0.403 1.00 90.88 96 VAL A O 1
ATOM 744 N N . ASP A 1 97 ? 7.271 -9.814 -1.561 1.00 89.75 97 ASP A N 1
ATOM 745 C CA . ASP A 1 97 ? 8.134 -9.516 -0.410 1.00 89.75 97 ASP A CA 1
ATOM 746 C C . ASP A 1 97 ? 7.400 -8.707 0.673 1.00 89.75 97 ASP A C 1
ATOM 748 O O . ASP A 1 97 ? 7.551 -8.936 1.874 1.00 89.75 97 ASP A O 1
ATOM 752 N N . GLY A 1 98 ? 6.559 -7.756 0.257 1.00 86.12 98 GLY A N 1
ATOM 753 C CA . GLY A 1 98 ? 5.796 -6.899 1.165 1.00 86.12 98 GLY A CA 1
ATOM 754 C C . GLY A 1 98 ? 4.457 -7.476 1.632 1.00 86.12 98 GLY A C 1
ATOM 755 O O . GLY A 1 98 ? 3.824 -6.869 2.500 1.00 86.12 98 GLY A O 1
ATOM 756 N N . ARG A 1 99 ? 3.991 -8.598 1.062 1.00 88.12 99 ARG A N 1
ATOM 757 C CA . ARG A 1 99 ? 2.584 -9.034 1.162 1.00 88.12 99 ARG A CA 1
ATOM 758 C C . ARG A 1 99 ? 2.116 -9.271 2.594 1.00 88.12 99 ARG A C 1
ATOM 760 O O . ARG A 1 99 ? 1.009 -8.877 2.942 1.00 88.12 99 ARG A O 1
ATOM 767 N N . GLN A 1 100 ? 2.972 -9.844 3.439 1.00 86.38 100 GLN A N 1
ATOM 768 C CA . GLN A 1 100 ? 2.611 -10.268 4.799 1.00 86.38 100 GLN A CA 1
ATOM 769 C C . GLN A 1 100 ? 2.156 -9.097 5.684 1.00 86.38 100 GLN A C 1
ATOM 771 O O . GLN A 1 100 ? 1.422 -9.296 6.643 1.00 86.38 100 GLN A O 1
ATOM 776 N N . ARG A 1 101 ? 2.556 -7.865 5.344 1.00 86.06 101 ARG A N 1
ATOM 777 C CA . ARG A 1 101 ? 2.243 -6.665 6.129 1.00 86.06 101 ARG A CA 1
ATOM 778 C C . ARG A 1 101 ? 0.849 -6.100 5.861 1.00 86.06 101 ARG A C 1
ATOM 780 O O . ARG A 1 101 ? 0.304 -5.425 6.723 1.00 86.06 101 ARG A O 1
ATOM 787 N N . TRP A 1 102 ? 0.299 -6.304 4.663 1.00 87.81 102 TRP A N 1
ATOM 788 C CA . TRP A 1 102 ? -0.921 -5.608 4.229 1.00 87.81 102 TRP A CA 1
ATOM 789 C C . TRP A 1 102 ? -1.970 -6.521 3.591 1.00 87.81 102 TRP A C 1
ATOM 791 O O . TRP A 1 102 ? -3.158 -6.226 3.707 1.00 87.81 102 TRP A O 1
ATOM 801 N N . LEU A 1 103 ? -1.569 -7.623 2.949 1.00 89.81 103 LEU A N 1
ATOM 802 C CA . LEU A 1 103 ? -2.491 -8.537 2.271 1.00 89.81 103 LEU A CA 1
ATOM 803 C C . LEU A 1 103 ? -3.501 -9.189 3.234 1.00 89.81 103 LEU A C 1
ATOM 805 O O . LEU A 1 103 ? -4.686 -9.140 2.909 1.00 89.81 103 LEU A O 1
ATOM 809 N N . PRO A 1 104 ? -3.118 -9.666 4.439 1.00 89.75 104 PRO A N 1
ATOM 810 C CA . PRO A 1 104 ? -4.085 -10.263 5.366 1.00 89.75 104 PRO A CA 1
ATOM 811 C C . PRO A 1 104 ? -5.196 -9.289 5.784 1.00 89.75 104 PRO A C 1
ATOM 813 O O . PRO A 1 104 ? -6.351 -9.667 5.971 1.00 89.75 104 PRO A O 1
ATOM 816 N N . THR A 1 105 ? -4.860 -8.003 5.912 1.00 88.00 105 THR A N 1
ATOM 817 C CA . THR A 1 105 ? -5.833 -6.945 6.213 1.00 88.00 105 THR A C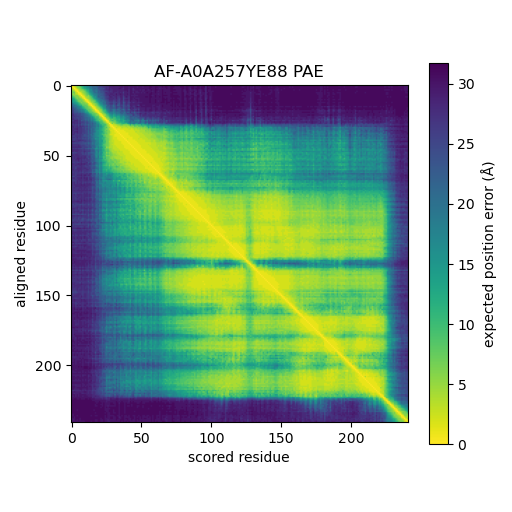A 1
ATOM 818 C C . THR A 1 105 ? -6.781 -6.713 5.037 1.00 88.00 105 THR A C 1
ATOM 820 O O . THR A 1 105 ? -7.975 -6.506 5.241 1.00 88.00 105 THR A O 1
ATOM 823 N N . VAL A 1 106 ? -6.278 -6.775 3.799 1.00 90.81 106 VAL A N 1
ATOM 824 C CA . VAL A 1 106 ? -7.119 -6.682 2.596 1.00 90.81 106 VAL A CA 1
ATOM 825 C C . VAL A 1 106 ? -8.073 -7.868 2.514 1.00 90.81 106 VAL A C 1
ATOM 827 O O . VAL A 1 106 ? -9.266 -7.652 2.335 1.00 90.81 106 VAL A O 1
ATOM 830 N N . GLU A 1 107 ? -7.575 -9.091 2.679 1.00 89.94 107 GLU A N 1
ATOM 831 C CA . GLU A 1 107 ? -8.373 -10.323 2.613 1.00 89.94 107 GLU A CA 1
ATOM 832 C C . GLU A 1 107 ? -9.524 -10.320 3.619 1.00 89.94 107 GLU A C 1
ATOM 834 O O . GLU A 1 107 ? -10.652 -10.664 3.277 1.00 89.94 107 GLU A O 1
ATOM 839 N N . ARG A 1 108 ? -9.273 -9.830 4.835 1.00 87.44 108 ARG A N 1
ATOM 840 C CA . ARG A 1 108 ? -10.283 -9.768 5.895 1.00 87.44 108 ARG A CA 1
ATOM 841 C C . ARG A 1 108 ? -11.327 -8.667 5.692 1.00 87.44 108 ARG A C 1
ATOM 843 O O . ARG A 1 108 ? -12.497 -8.851 6.018 1.00 87.44 108 ARG A O 1
ATOM 850 N N . LEU A 1 109 ? -10.920 -7.502 5.185 1.00 87.69 109 LEU A N 1
ATOM 851 C CA . LEU A 1 109 ? -11.784 -6.316 5.131 1.00 87.69 109 LEU A CA 1
ATOM 852 C C . LEU A 1 109 ? -12.485 -6.127 3.788 1.00 87.69 109 LEU A C 1
ATOM 854 O O . LEU A 1 109 ? -13.617 -5.639 3.738 1.00 87.69 109 LEU A O 1
ATOM 858 N N . ARG A 1 110 ? -11.825 -6.478 2.685 1.00 90.06 110 ARG A N 1
ATOM 859 C CA . ARG A 1 110 ? -12.292 -6.137 1.343 1.00 90.06 110 ARG A CA 1
ATOM 860 C C . ARG A 1 110 ? -13.613 -6.798 0.924 1.00 90.06 110 ARG A C 1
ATOM 862 O O . ARG A 1 110 ? -14.388 -6.096 0.265 1.00 90.06 110 ARG A O 1
ATOM 869 N N . PRO A 1 111 ? -13.936 -8.049 1.308 1.00 88.44 111 PRO A N 1
ATOM 870 C CA . PRO A 1 111 ? -15.235 -8.650 0.988 1.00 88.44 111 PRO A CA 1
ATOM 871 C C . PRO A 1 111 ? -16.427 -7.838 1.517 1.00 88.44 111 PRO A C 1
ATOM 873 O O . PRO A 1 111 ? -17.530 -7.912 0.985 1.00 88.44 111 PRO A O 1
ATOM 876 N N . HIS A 1 112 ? -16.211 -7.018 2.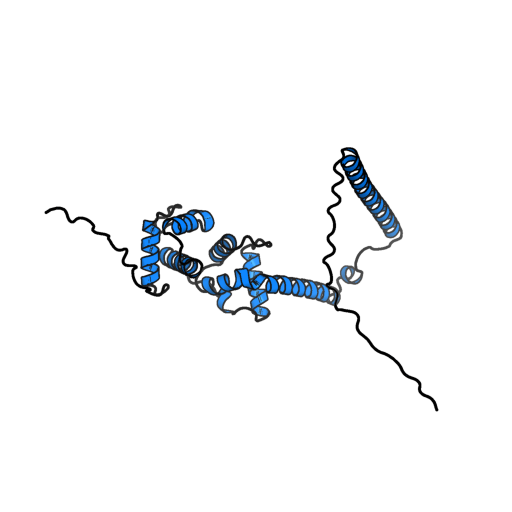549 1.00 86.38 112 HIS A N 1
ATOM 877 C CA . HIS A 1 112 ? -17.271 -6.266 3.215 1.00 86.38 112 HIS A CA 1
ATOM 878 C C . HIS A 1 112 ? -17.130 -4.747 3.084 1.00 86.38 112 HIS A C 1
ATOM 880 O O . HIS A 1 112 ? -18.083 -4.023 3.339 1.00 86.38 112 HIS A O 1
ATOM 886 N N . LEU A 1 113 ? -15.961 -4.220 2.720 1.00 87.56 113 LEU A N 1
ATOM 887 C CA . LEU A 1 113 ? -15.690 -2.782 2.751 1.00 87.56 113 LEU A CA 1
ATOM 888 C C . LEU A 1 113 ? -15.110 -2.299 1.416 1.00 87.56 113 LEU A C 1
ATOM 890 O O . LEU A 1 113 ? -14.211 -2.942 0.877 1.00 87.56 113 LEU A O 1
ATOM 894 N N . PRO A 1 114 ? -15.535 -1.132 0.887 1.00 90.50 114 PRO A N 1
ATOM 895 C CA . PRO A 1 114 ? -14.871 -0.551 -0.271 1.00 90.50 114 PRO A CA 1
ATOM 896 C C . PRO A 1 114 ? -13.423 -0.136 0.001 1.00 90.50 114 PRO A C 1
ATOM 898 O O . PRO A 1 114 ? -13.037 0.207 1.126 1.00 90.50 114 PRO A O 1
ATOM 901 N N . TRP A 1 115 ? -12.649 -0.116 -1.086 1.00 90.44 115 TRP A N 1
ATOM 902 C CA . TRP A 1 115 ? -11.201 0.091 -1.117 1.00 90.44 115 TRP A CA 1
ATOM 903 C C . TRP A 1 115 ? -10.716 1.336 -0.378 1.00 90.44 115 TRP A C 1
ATOM 905 O O . TRP A 1 115 ? -9.675 1.273 0.271 1.00 90.44 115 TRP A O 1
ATOM 915 N N . ALA A 1 116 ? -11.467 2.439 -0.425 1.00 88.38 116 ALA A N 1
ATOM 916 C CA . ALA A 1 116 ? -11.107 3.672 0.269 1.00 88.38 116 ALA A CA 1
ATOM 917 C C . ALA A 1 116 ? -10.876 3.467 1.779 1.00 88.38 116 ALA A C 1
ATOM 919 O O . ALA A 1 116 ? -9.906 3.990 2.323 1.00 88.38 116 ALA A O 1
ATOM 920 N N . LEU A 1 117 ? -11.714 2.671 2.460 1.00 86.81 117 LEU A N 1
ATOM 921 C CA . LEU A 1 117 ? -11.525 2.410 3.895 1.00 86.81 117 LEU A CA 1
ATOM 922 C C . LEU A 1 117 ? -10.422 1.397 4.165 1.00 86.81 117 LEU A C 1
ATOM 924 O O . LEU A 1 117 ? -9.637 1.592 5.087 1.00 86.81 117 LEU A O 1
ATOM 928 N N . VAL A 1 118 ? -10.318 0.363 3.330 1.00 89.62 118 VAL A N 1
ATOM 929 C CA . VAL A 1 118 ? -9.229 -0.617 3.428 1.00 89.62 118 VAL A CA 1
ATOM 930 C C . VAL A 1 118 ? -7.874 0.086 3.300 1.00 89.62 118 VAL A C 1
ATOM 932 O O . VAL A 1 118 ? -6.966 -0.159 4.087 1.00 89.62 118 VAL A O 1
ATOM 935 N N . LEU A 1 119 ? -7.750 1.032 2.365 1.00 89.62 119 LEU A N 1
ATOM 936 C CA . LEU A 1 119 ? -6.528 1.806 2.176 1.00 89.62 119 LEU A CA 1
ATOM 937 C C . LEU A 1 119 ? -6.180 2.661 3.400 1.00 89.62 119 LEU A C 1
ATOM 939 O O . LEU A 1 119 ? -5.009 2.744 3.768 1.00 89.62 119 LEU A O 1
ATOM 943 N N . ARG A 1 120 ? -7.174 3.303 4.021 1.00 86.44 120 ARG A N 1
ATOM 944 C CA . ARG A 1 120 ? -6.969 4.096 5.245 1.00 86.44 120 ARG A CA 1
ATOM 945 C C . ARG A 1 120 ? -6.473 3.213 6.381 1.00 86.44 120 ARG A C 1
ATOM 947 O O . ARG A 1 120 ? -5.504 3.578 7.035 1.00 86.44 120 ARG A O 1
ATOM 954 N N . GLN A 1 121 ? -7.055 2.025 6.530 1.00 83.44 121 GLN A N 1
ATOM 955 C CA . GLN A 1 121 ? -6.623 1.060 7.536 1.00 83.44 121 GLN A CA 1
ATOM 956 C C . GLN A 1 121 ? -5.186 0.580 7.303 1.00 83.44 121 GLN A C 1
ATOM 958 O O . GLN A 1 121 ? -4.379 0.568 8.228 1.00 83.44 121 GLN A O 1
ATOM 963 N N . ILE A 1 122 ? -4.823 0.257 6.058 1.00 85.94 122 ILE A N 1
ATOM 964 C CA . ILE A 1 122 ? -3.448 -0.138 5.714 1.00 85.94 122 ILE A CA 1
ATOM 965 C C . ILE A 1 122 ? -2.459 0.985 6.040 1.00 85.94 122 ILE A C 1
ATOM 967 O O . ILE A 1 122 ? -1.403 0.720 6.610 1.00 85.94 122 ILE A O 1
ATOM 971 N N . ARG A 1 123 ? -2.807 2.236 5.710 1.00 84.25 123 ARG A N 1
ATOM 972 C CA . ARG A 1 123 ? -1.969 3.408 6.007 1.00 84.25 123 ARG A CA 1
ATOM 973 C C . ARG A 1 123 ? -1.802 3.648 7.509 1.00 84.25 123 ARG A C 1
ATOM 975 O O . ARG A 1 123 ? -0.740 4.111 7.905 1.00 84.25 123 ARG A O 1
ATOM 982 N N . ALA A 1 124 ? -2.819 3.339 8.314 1.00 76.75 124 ALA A N 1
ATOM 983 C CA . ALA A 1 124 ? -2.768 3.478 9.768 1.00 76.75 124 ALA A CA 1
ATOM 984 C C . ALA A 1 124 ? -1.894 2.400 10.435 1.00 76.75 124 ALA A C 1
ATOM 986 O O . ALA A 1 124 ? -1.165 2.693 11.375 1.00 76.75 124 ALA A O 1
ATOM 987 N N . ILE A 1 125 ? -1.946 1.154 9.948 1.00 69.62 125 ILE A N 1
ATOM 988 C CA . ILE A 1 125 ? -1.209 0.022 10.542 1.00 69.62 125 ILE A CA 1
ATOM 989 C C . ILE A 1 125 ? 0.260 0.007 10.103 1.00 69.62 125 ILE A C 1
ATOM 991 O O . ILE A 1 125 ? 1.141 -0.359 10.877 1.00 69.62 125 ILE A O 1
ATOM 995 N N . SER A 1 126 ? 0.541 0.374 8.852 1.00 62.16 126 SER A N 1
ATOM 996 C CA . SER A 1 126 ? 1.886 0.289 8.295 1.00 62.16 126 SER A CA 1
ATOM 997 C C . SER A 1 126 ? 2.235 1.578 7.552 1.00 62.16 126 SER A C 1
ATOM 999 O O . SER A 1 126 ? 1.713 1.809 6.455 1.00 62.16 126 SER A O 1
ATOM 1001 N N . PRO A 1 127 ? 3.173 2.394 8.076 1.00 60.16 127 PRO A N 1
ATOM 1002 C CA . PRO A 1 127 ? 3.889 3.386 7.287 1.00 60.16 127 PRO A CA 1
ATOM 1003 C C . PRO A 1 127 ? 4.782 2.621 6.306 1.00 60.16 127 PRO A C 1
ATOM 1005 O O . PRO A 1 127 ? 5.973 2.398 6.506 1.00 60.16 127 PRO A O 1
ATOM 1008 N N . SER A 1 128 ? 4.163 2.089 5.260 1.00 58.44 128 SER A N 1
ATOM 1009 C CA . SER A 1 128 ? 4.841 1.335 4.221 1.00 58.44 128 SER A CA 1
ATOM 1010 C C . SER A 1 128 ? 5.930 2.205 3.590 1.00 58.44 128 SER A C 1
ATOM 1012 O O . SER A 1 128 ? 5.673 3.370 3.289 1.00 58.44 128 SER A O 1
ATOM 1014 N N . ALA A 1 129 ? 7.074 1.617 3.232 1.00 55.97 129 ALA A N 1
ATOM 1015 C CA . ALA A 1 129 ? 8.035 2.255 2.323 1.00 55.97 129 ALA A CA 1
ATOM 1016 C C . ALA A 1 129 ? 7.407 2.623 0.954 1.00 55.97 129 ALA A C 1
ATOM 1018 O O . ALA A 1 129 ? 7.960 3.420 0.202 1.00 55.97 129 ALA A O 1
ATOM 1019 N N . ARG A 1 130 ? 6.233 2.055 0.635 1.00 63.72 130 ARG A N 1
ATOM 1020 C CA . ARG A 1 130 ? 5.466 2.281 -0.590 1.00 63.72 130 ARG A CA 1
ATOM 1021 C C . ARG A 1 130 ? 4.062 2.791 -0.280 1.00 63.72 130 ARG A C 1
ATOM 1023 O O . ARG A 1 130 ? 3.160 1.995 -0.044 1.00 63.72 130 ARG A O 1
ATOM 1030 N N . SER A 1 131 ? 3.839 4.096 -0.383 1.00 70.00 131 SER A N 1
ATOM 1031 C CA . SER A 1 131 ? 2.493 4.655 -0.252 1.00 70.00 131 SER A CA 1
ATOM 1032 C C . SER A 1 131 ? 1.563 4.112 -1.348 1.00 70.00 131 SER A C 1
ATOM 1034 O O . SER A 1 131 ? 1.729 4.358 -2.545 1.00 70.00 131 SER A O 1
ATOM 1036 N N . PHE A 1 132 ? 0.557 3.332 -0.950 1.00 81.69 132 PHE A N 1
ATOM 1037 C CA . PHE A 1 132 ? -0.483 2.895 -1.876 1.00 81.69 132 PHE A CA 1
ATOM 1038 C C . PHE A 1 132 ? -1.472 4.038 -2.143 1.00 81.69 132 PHE A C 1
ATOM 1040 O O . PHE A 1 132 ? -1.911 4.747 -1.234 1.00 81.69 132 PHE A O 1
ATOM 1047 N N . SER A 1 133 ? -1.844 4.200 -3.410 1.00 88.12 133 SER A N 1
ATOM 1048 C CA . SER A 1 133 ? -3.091 4.849 -3.829 1.00 88.12 133 SER A CA 1
ATOM 1049 C C . SER A 1 133 ? -4.166 3.775 -4.005 1.00 88.12 133 SER A C 1
ATOM 1051 O O . SER A 1 133 ? -3.826 2.611 -4.208 1.00 88.12 133 SER A O 1
ATOM 1053 N N . GLU A 1 134 ? -5.446 4.147 -3.981 1.00 89.25 134 GLU A N 1
ATOM 1054 C CA . GLU A 1 134 ? -6.563 3.218 -4.195 1.00 89.25 134 GLU A CA 1
ATOM 1055 C C . GLU A 1 134 ? -6.393 2.437 -5.507 1.00 89.25 134 GLU A C 1
ATOM 1057 O O . GLU A 1 134 ? -6.420 1.208 -5.522 1.00 89.25 134 GLU A O 1
ATOM 1062 N N . ARG A 1 135 ? -6.073 3.138 -6.602 1.00 90.69 135 ARG A N 1
ATOM 1063 C CA . ARG A 1 135 ? -5.833 2.518 -7.917 1.00 90.69 135 ARG A CA 1
ATOM 1064 C C . ARG A 1 135 ? -4.648 1.551 -7.899 1.00 90.69 135 ARG A C 1
ATOM 1066 O O . ARG A 1 135 ? -4.701 0.486 -8.514 1.00 90.69 135 ARG A O 1
ATOM 1073 N N . THR A 1 136 ? -3.580 1.915 -7.192 1.00 90.88 136 THR A N 1
ATOM 1074 C CA . THR A 1 136 ? -2.362 1.102 -7.092 1.00 90.88 136 THR A CA 1
ATOM 1075 C C . THR A 1 136 ? -2.585 -0.133 -6.223 1.00 90.88 136 THR A C 1
ATOM 1077 O O . THR A 1 136 ? -2.057 -1.190 -6.552 1.00 90.88 136 THR A O 1
ATOM 1080 N N . LEU A 1 137 ? -3.395 -0.025 -5.165 1.00 90.56 137 LEU A N 1
ATOM 1081 C CA . LEU A 1 137 ? -3.779 -1.148 -4.309 1.00 90.56 137 LEU A CA 1
ATOM 1082 C C . LEU A 1 137 ? -4.635 -2.156 -5.082 1.00 90.56 137 LEU A C 1
ATOM 1084 O O . LEU A 1 137 ? -4.336 -3.346 -5.073 1.00 90.56 137 LEU A O 1
ATOM 1088 N N . VAL A 1 138 ? -5.628 -1.678 -5.838 1.00 92.56 138 VAL A N 1
ATOM 1089 C CA . VAL A 1 138 ? -6.443 -2.531 -6.719 1.00 92.56 138 VAL A CA 1
ATOM 1090 C C . VAL A 1 138 ? -5.566 -3.236 -7.755 1.00 92.56 138 VAL A C 1
ATOM 1092 O O . VAL A 1 138 ? -5.710 -4.437 -7.978 1.00 92.56 138 VAL A O 1
ATOM 1095 N N . LYS A 1 139 ? -4.628 -2.512 -8.384 1.00 92.81 139 LYS A N 1
ATOM 1096 C CA . LYS A 1 139 ? -3.677 -3.098 -9.340 1.00 92.81 139 LYS A CA 1
ATOM 1097 C C . LYS A 1 139 ? -2.802 -4.169 -8.681 1.00 92.81 139 LYS A C 1
ATOM 1099 O O . LYS A 1 139 ? -2.620 -5.230 -9.276 1.00 92.81 139 LYS A O 1
ATOM 1104 N N . ALA A 1 140 ? -2.292 -3.911 -7.478 1.00 91.88 140 ALA A N 1
ATOM 1105 C CA . ALA A 1 140 ? -1.488 -4.866 -6.725 1.00 91.88 140 ALA A CA 1
ATOM 1106 C C . ALA A 1 140 ? -2.284 -6.142 -6.422 1.00 91.88 140 ALA A C 1
ATOM 1108 O O . ALA A 1 140 ? -1.832 -7.229 -6.766 1.00 91.88 140 ALA A O 1
ATOM 1109 N N . CYS A 1 141 ? -3.507 -6.006 -5.901 1.00 92.31 141 CYS A N 1
ATOM 1110 C CA . CYS A 1 141 ? -4.375 -7.145 -5.598 1.00 92.31 141 CYS A CA 1
ATOM 1111 C C . CYS A 1 141 ? -4.710 -7.948 -6.861 1.00 92.31 141 CYS A C 1
ATOM 1113 O O . CYS A 1 141 ? -4.558 -9.160 -6.866 1.00 92.31 141 CYS A O 1
ATOM 1115 N N . ARG A 1 142 ? -5.050 -7.291 -7.979 1.00 93.94 142 ARG A N 1
ATOM 1116 C CA . ARG A 1 142 ? -5.259 -7.981 -9.269 1.00 93.94 142 ARG A CA 1
ATOM 1117 C C . ARG A 1 142 ? -4.023 -8.741 -9.742 1.00 93.94 142 ARG A C 1
ATOM 1119 O O . ARG A 1 142 ? -4.156 -9.803 -10.338 1.00 93.94 142 ARG A O 1
ATOM 1126 N N . THR A 1 143 ? -2.836 -8.182 -9.521 1.00 93.19 143 THR A N 1
ATOM 1127 C CA . THR A 1 143 ? -1.571 -8.820 -9.908 1.00 93.19 143 THR A CA 1
ATOM 1128 C C . THR A 1 143 ? -1.307 -10.056 -9.044 1.00 93.19 143 THR A C 1
ATOM 1130 O O . THR A 1 143 ? -0.938 -11.092 -9.583 1.00 93.19 143 THR A O 1
ATOM 1133 N N . LEU A 1 144 ? -1.582 -9.982 -7.738 1.00 92.62 144 LEU A N 1
ATOM 1134 C CA . LEU A 1 144 ? -1.451 -11.112 -6.814 1.00 92.62 144 LEU A CA 1
ATOM 1135 C C . LEU A 1 144 ? -2.478 -12.220 -7.068 1.00 92.62 144 LEU A C 1
ATOM 1137 O O . LEU A 1 144 ? -2.099 -13.384 -7.068 1.00 92.62 144 LEU A O 1
ATOM 1141 N N . VAL A 1 145 ? -3.740 -11.870 -7.341 1.00 94.56 145 VAL A N 1
ATOM 1142 C CA . VAL A 1 145 ? -4.794 -12.841 -7.690 1.00 94.56 145 VAL A CA 1
ATOM 1143 C C . VAL A 1 145 ? -4.438 -13.575 -8.983 1.00 94.56 145 VAL A C 1
ATOM 1145 O O . VAL A 1 145 ? -4.509 -14.795 -9.042 1.00 94.56 145 VAL A O 1
ATOM 1148 N N . ARG A 1 146 ? -3.965 -12.854 -10.012 1.00 93.31 146 ARG A N 1
ATOM 1149 C CA . ARG A 1 146 ? -3.493 -13.475 -11.265 1.00 93.31 146 ARG A CA 1
ATOM 1150 C C . ARG A 1 146 ? -2.302 -14.410 -11.063 1.00 93.31 146 ARG A C 1
ATOM 1152 O O . ARG A 1 146 ? -2.158 -15.357 -11.823 1.00 93.31 146 ARG A O 1
ATOM 1159 N N . ALA A 1 147 ? -1.456 -14.124 -10.078 1.00 91.50 147 ALA A N 1
ATOM 1160 C CA . ALA A 1 147 ? -0.316 -14.956 -9.709 1.00 91.50 147 ALA A CA 1
ATOM 1161 C C . ALA A 1 147 ? -0.675 -16.076 -8.707 1.00 91.50 147 ALA A C 1
ATOM 1163 O O . ALA A 1 147 ? 0.203 -16.850 -8.342 1.00 91.50 147 ALA A O 1
ATOM 1164 N N . GLY A 1 148 ? -1.934 -16.169 -8.254 1.00 91.50 148 GLY A N 1
ATOM 1165 C CA . GLY A 1 148 ? -2.405 -17.207 -7.330 1.00 91.50 148 GLY A CA 1
ATOM 1166 C C . GLY A 1 148 ? -2.036 -16.991 -5.858 1.00 91.50 148 GLY A C 1
ATOM 1167 O O . GLY A 1 148 ? -2.121 -17.923 -5.067 1.00 91.50 148 GLY A O 1
ATOM 1168 N N . TYR A 1 149 ? -1.616 -15.784 -5.467 1.00 89.62 149 TYR A N 1
ATOM 1169 C CA . TYR A 1 149 ? -1.230 -15.479 -4.081 1.00 89.62 149 TYR A CA 1
ATOM 1170 C C . TYR A 1 149 ? -2.365 -14.949 -3.202 1.00 89.62 149 TYR A C 1
ATOM 1172 O O . TYR A 1 149 ? -2.151 -14.779 -2.006 1.00 89.62 149 TYR A O 1
ATOM 1180 N N . ALA A 1 150 ? -3.511 -14.612 -3.789 1.00 90.12 150 ALA A N 1
ATOM 1181 C CA . ALA A 1 150 ? -4.649 -14.028 -3.093 1.00 90.12 150 ALA A CA 1
ATOM 1182 C C . ALA A 1 150 ? -5.950 -14.533 -3.719 1.00 90.12 150 ALA A C 1
ATOM 1184 O O . ALA A 1 150 ? -5.987 -14.819 -4.920 1.00 90.12 150 ALA A O 1
ATOM 1185 N N . ASP A 1 151 ? -7.008 -14.601 -2.919 1.00 88.94 151 ASP A N 1
ATOM 1186 C CA . ASP A 1 151 ? -8.304 -15.098 -3.373 1.00 88.94 151 ASP A CA 1
ATOM 1187 C C . ASP A 1 151 ? -9.026 -14.085 -4.284 1.00 88.94 151 ASP A C 1
ATOM 1189 O O . ASP A 1 151 ? -8.944 -12.863 -4.101 1.00 88.94 151 ASP A O 1
ATOM 1193 N N . ALA A 1 152 ? -9.757 -14.586 -5.280 1.00 90.25 152 ALA A N 1
ATOM 1194 C CA . ALA A 1 152 ? -10.452 -13.757 -6.262 1.00 90.25 152 ALA A CA 1
ATOM 1195 C C . ALA A 1 152 ? -11.596 -12.940 -5.638 1.00 90.25 152 ALA A C 1
ATOM 1197 O O . ALA A 1 152 ? -11.892 -11.845 -6.124 1.00 90.25 152 ALA A O 1
ATOM 1198 N N . VAL A 1 153 ? -12.145 -13.410 -4.511 1.00 88.69 153 VAL A N 1
ATOM 1199 C CA . VAL A 1 153 ? -13.229 -12.771 -3.737 1.00 88.69 153 VAL A CA 1
ATOM 1200 C C . VAL A 1 153 ? -12.908 -11.315 -3.361 1.00 88.69 153 VAL A C 1
ATOM 1202 O O . VAL A 1 153 ? -13.785 -10.461 -3.259 1.00 88.69 153 VAL A O 1
ATOM 1205 N N . ILE A 1 154 ? -11.625 -10.972 -3.212 1.00 87.88 154 ILE A N 1
ATOM 1206 C CA . ILE A 1 154 ? -11.164 -9.609 -2.897 1.00 87.88 154 ILE A CA 1
ATOM 1207 C C . ILE A 1 154 ? -11.532 -8.607 -4.012 1.00 87.88 154 ILE A C 1
ATOM 1209 O O . ILE A 1 154 ? -11.677 -7.399 -3.783 1.00 87.88 154 ILE A O 1
ATOM 1213 N N . LEU A 1 155 ? -11.644 -9.071 -5.255 1.00 89.06 155 LEU A N 1
ATOM 1214 C CA . LEU A 1 155 ? -11.914 -8.206 -6.400 1.00 89.06 155 LEU A CA 1
ATOM 1215 C C . LEU A 1 155 ? -13.405 -7.898 -6.574 1.00 89.06 155 LEU A C 1
ATOM 1217 O O . LEU A 1 155 ? -13.719 -6.899 -7.230 1.00 89.06 155 LEU A O 1
ATOM 1221 N N . ASP A 1 156 ? -14.288 -8.659 -5.930 1.00 87.69 156 ASP A N 1
ATOM 1222 C CA . ASP A 1 156 ? -15.736 -8.520 -6.063 1.00 87.69 156 ASP A CA 1
ATOM 1223 C C . ASP A 1 156 ? -16.258 -7.192 -5.498 1.00 87.69 156 ASP A C 1
ATOM 1225 O O . ASP A 1 156 ? -15.692 -6.626 -4.549 1.00 87.69 156 ASP A O 1
ATOM 1229 N N . PRO A 1 157 ? -17.323 -6.618 -6.084 1.00 82.62 157 PRO A N 1
ATOM 1230 C CA . PRO A 1 157 ? -17.890 -5.363 -5.605 1.00 82.62 157 PRO A CA 1
ATOM 1231 C C . PRO A 1 157 ? -18.328 -5.488 -4.138 1.00 82.62 157 PRO A C 1
ATOM 1233 O O . PRO A 1 157 ? -19.062 -6.400 -3.772 1.00 82.62 157 PRO A O 1
ATOM 1236 N N . ALA A 1 158 ? -17.875 -4.557 -3.287 1.00 81.88 158 ALA A N 1
ATOM 1237 C CA . ALA A 1 158 ? -18.256 -4.561 -1.875 1.00 81.88 158 ALA A CA 1
ATOM 1238 C C . ALA A 1 158 ? -19.765 -4.293 -1.714 1.00 81.88 158 ALA A C 1
ATOM 1240 O O . ALA A 1 158 ? -20.295 -3.402 -2.391 1.00 81.88 158 ALA A O 1
ATOM 1241 N N . PRO A 1 159 ? -20.448 -4.975 -0.777 1.00 80.69 159 PRO A N 1
ATOM 1242 C CA . PRO A 1 159 ? -21.839 -4.681 -0.463 1.00 80.69 159 PRO A CA 1
ATOM 1243 C C . PRO A 1 159 ? -21.976 -3.274 0.139 1.00 80.69 159 PRO A C 1
ATOM 1245 O O . PRO A 1 159 ? -21.109 -2.793 0.876 1.00 80.69 159 PRO A O 1
ATOM 1248 N N . ARG A 1 160 ? -23.095 -2.602 -0.151 1.00 77.31 160 ARG A N 1
ATOM 1249 C CA . ARG A 1 160 ? -23.440 -1.318 0.477 1.00 77.31 160 ARG A CA 1
ATOM 1250 C C . ARG A 1 160 ? -23.968 -1.582 1.888 1.00 77.31 160 ARG A C 1
ATOM 1252 O O . ARG A 1 160 ? -25.138 -1.898 2.061 1.00 77.31 160 ARG A O 1
ATOM 1259 N N . LEU A 1 161 ? -23.094 -1.482 2.886 1.00 75.44 161 LEU A N 1
ATOM 1260 C CA . LEU A 1 161 ? -23.473 -1.604 4.295 1.00 75.44 161 LEU A CA 1
ATOM 1261 C C . LEU A 1 161 ? -23.919 -0.255 4.878 1.00 75.44 161 LEU A C 1
ATOM 1263 O O . LEU A 1 161 ? -23.331 0.774 4.529 1.00 75.44 161 LEU A O 1
ATOM 1267 N N . PRO A 1 162 ? -24.882 -0.254 5.819 1.00 78.56 162 PRO A N 1
ATOM 1268 C CA . PRO A 1 162 ? -25.152 0.907 6.659 1.00 78.56 162 PRO A CA 1
ATOM 1269 C C . PRO A 1 162 ? -23.877 1.361 7.395 1.00 78.56 162 PRO A C 1
ATOM 1271 O O . PRO A 1 162 ? -23.085 0.493 7.791 1.00 78.56 162 PRO A O 1
ATOM 1274 N N . PRO A 1 163 ? -23.684 2.676 7.632 1.00 73.69 163 PRO A N 1
ATOM 1275 C CA . PRO A 1 163 ? -22.490 3.216 8.290 1.00 73.69 163 PRO A CA 1
ATOM 1276 C C . PRO A 1 163 ? -22.148 2.473 9.587 1.00 73.69 163 PRO A C 1
ATOM 1278 O O . PRO A 1 163 ? -21.043 1.957 9.737 1.00 73.69 163 PRO A O 1
ATOM 1281 N N . ASP A 1 164 ? -23.140 2.277 10.453 1.00 74.94 164 ASP A N 1
ATOM 1282 C CA . ASP A 1 164 ? -23.006 1.631 11.763 1.00 74.94 164 ASP A CA 1
ATOM 1283 C C . ASP A 1 164 ? -22.478 0.195 11.663 1.00 74.94 164 ASP A C 1
ATOM 1285 O O . ASP A 1 164 ? -21.642 -0.235 12.457 1.00 74.94 164 ASP A O 1
ATOM 1289 N N . SER A 1 165 ? -22.927 -0.547 10.647 1.00 82.31 165 SER A N 1
ATOM 1290 C CA . SER A 1 165 ? -22.514 -1.940 10.424 1.00 82.31 165 SER A CA 1
ATOM 1291 C C . SER A 1 165 ? -21.101 -2.032 9.846 1.00 82.31 165 SER A C 1
ATOM 1293 O O . SER A 1 165 ? -20.389 -3.010 10.074 1.00 82.31 165 SER A O 1
ATOM 1295 N N . ARG A 1 166 ? -20.668 -1.007 9.108 1.00 84.81 166 ARG A N 1
ATOM 1296 C CA . ARG A 1 166 ? -19.308 -0.902 8.573 1.00 84.81 166 ARG A CA 1
ATOM 1297 C C . ARG A 1 166 ? -18.307 -0.491 9.656 1.00 84.81 166 ARG A C 1
ATOM 1299 O O . ARG A 1 166 ? -17.234 -1.089 9.714 1.00 84.81 166 ARG A O 1
ATOM 1306 N N . VAL A 1 167 ? -18.654 0.457 10.531 1.00 86.62 167 VAL A N 1
ATOM 1307 C CA . VAL A 1 167 ? -17.789 0.836 11.664 1.00 86.62 167 VAL A CA 1
ATOM 1308 C C . VAL A 1 167 ? -17.656 -0.329 12.646 1.00 86.62 167 VAL A C 1
ATOM 1310 O O . VAL A 1 167 ? -16.549 -0.611 13.091 1.00 86.62 167 VAL A O 1
ATOM 1313 N N . ALA A 1 168 ? -18.736 -1.079 12.900 1.00 87.31 168 ALA A N 1
ATOM 1314 C CA . ALA A 1 168 ? -18.690 -2.292 13.721 1.00 87.31 168 ALA A CA 1
ATOM 1315 C C . ALA A 1 168 ? -17.650 -3.310 13.224 1.00 87.31 168 ALA A C 1
ATOM 1317 O O . ALA A 1 168 ? -16.887 -3.848 14.022 1.00 87.31 168 ALA A O 1
ATOM 1318 N N . ARG A 1 169 ? -17.550 -3.517 11.904 1.00 87.38 169 ARG A N 1
ATOM 1319 C CA . ARG A 1 169 ? -16.537 -4.402 11.299 1.00 87.38 169 ARG A CA 1
ATOM 1320 C C . ARG A 1 169 ? -15.111 -3.884 11.467 1.00 87.38 169 ARG A C 1
ATOM 1322 O O . ARG A 1 169 ? -14.208 -4.678 11.696 1.00 87.38 169 ARG A O 1
ATOM 1329 N N . LEU A 1 170 ? -14.907 -2.572 11.368 1.00 87.19 170 LEU A N 1
ATOM 1330 C CA . LEU A 1 170 ? -13.591 -1.950 11.543 1.00 87.19 170 LEU A CA 1
ATOM 1331 C C . LEU A 1 170 ? -13.128 -1.992 12.999 1.00 87.19 170 LEU A C 1
ATOM 1333 O O . LEU A 1 170 ? -11.971 -2.294 13.269 1.00 87.19 170 LEU A O 1
ATOM 1337 N N . VAL A 1 171 ? -14.033 -1.731 13.942 1.00 87.81 171 VAL A N 1
ATOM 1338 C CA . VAL A 1 171 ? -13.734 -1.856 15.372 1.00 87.81 171 VAL A CA 1
ATOM 1339 C C . VAL A 1 171 ? -13.449 -3.314 15.732 1.00 87.81 171 VAL A C 1
ATOM 1341 O O . VAL A 1 171 ? -12.480 -3.575 16.438 1.00 87.81 171 VAL A O 1
ATOM 1344 N N . ALA A 1 172 ? -14.219 -4.267 15.195 1.00 87.31 172 ALA A N 1
ATOM 1345 C CA . ALA A 1 172 ? -13.956 -5.690 15.400 1.00 87.31 172 ALA A CA 1
ATOM 1346 C C . ALA A 1 172 ? -12.586 -6.118 14.844 1.00 87.31 172 ALA A C 1
ATOM 1348 O O . ALA A 1 172 ? -11.835 -6.816 15.519 1.00 87.31 172 ALA A O 1
ATOM 1349 N N . ASP A 1 173 ? -12.226 -5.651 13.645 1.00 86.19 173 ASP A N 1
ATOM 1350 C CA . ASP A 1 173 ? -10.897 -5.848 13.055 1.00 86.19 173 ASP A CA 1
ATOM 1351 C C . ASP A 1 173 ? -9.780 -5.310 13.955 1.00 86.19 173 ASP A C 1
ATOM 1353 O O . ASP A 1 173 ? -8.807 -6.010 14.236 1.00 86.19 173 ASP A O 1
ATOM 1357 N N . ARG A 1 174 ? -9.949 -4.080 14.452 1.00 86.62 174 ARG A N 1
ATOM 1358 C CA . ARG A 1 174 ? -8.968 -3.425 15.315 1.00 86.62 174 ARG A CA 1
ATOM 1359 C C . ARG A 1 174 ? -8.775 -4.187 16.622 1.00 86.62 174 ARG A C 1
ATOM 1361 O O . ARG A 1 174 ? -7.630 -4.419 16.999 1.00 86.62 174 ARG A O 1
ATOM 1368 N N . LEU A 1 175 ? -9.861 -4.619 17.259 1.00 86.44 175 LEU A N 1
ATOM 1369 C CA . LEU A 1 175 ? -9.818 -5.414 18.489 1.00 86.44 175 LEU A CA 1
ATOM 1370 C C . LEU A 1 175 ? -9.142 -6.774 18.278 1.00 86.44 175 LEU A C 1
ATOM 1372 O O . LEU A 1 175 ? -8.368 -7.195 19.127 1.00 86.44 175 LEU A O 1
ATOM 1376 N N . ARG A 1 176 ? -9.332 -7.421 17.119 1.00 84.06 176 ARG A N 1
ATOM 1377 C CA . ARG A 1 176 ? -8.601 -8.657 16.778 1.00 84.06 176 ARG A CA 1
ATOM 1378 C C . ARG A 1 176 ? -7.093 -8.437 16.638 1.00 84.06 176 ARG A C 1
ATOM 1380 O O . ARG A 1 176 ? -6.318 -9.330 16.955 1.00 84.06 176 ARG A O 1
ATOM 1387 N N . THR A 1 177 ? -6.670 -7.273 16.145 1.00 82.00 177 THR A N 1
ATOM 1388 C CA . THR A 1 177 ? -5.237 -6.937 16.018 1.00 82.00 177 THR A CA 1
ATOM 1389 C C . THR A 1 177 ? -4.613 -6.406 17.310 1.00 82.00 177 THR A C 1
ATOM 1391 O O . THR A 1 177 ? -3.418 -6.587 17.526 1.00 82.00 177 THR A O 1
ATOM 1394 N N . HIS A 1 178 ? -5.407 -5.742 18.150 1.00 82.38 178 HIS A N 1
ATOM 1395 C CA . HIS A 1 178 ? -4.977 -5.065 19.369 1.00 82.38 178 HIS A CA 1
ATOM 1396 C C . HIS A 1 178 ? -6.051 -5.236 20.458 1.00 82.38 178 HIS A C 1
ATOM 1398 O O . HIS A 1 178 ? -6.895 -4.342 20.616 1.00 82.38 178 HIS A O 1
ATOM 1404 N N . PRO A 1 179 ? -6.039 -6.362 21.196 1.00 82.00 179 PRO A N 1
ATOM 1405 C CA . PRO A 1 179 ? -7.077 -6.672 22.181 1.00 82.00 179 PRO A CA 1
ATOM 1406 C C . PRO A 1 179 ? -7.118 -5.660 23.337 1.00 82.00 179 PRO A C 1
ATOM 1408 O O . PRO A 1 179 ? -8.198 -5.325 23.810 1.00 82.00 179 PRO A O 1
ATOM 1411 N N . ASP A 1 180 ? -5.976 -5.068 23.699 1.00 82.88 180 ASP A N 1
ATOM 1412 C CA . ASP A 1 180 ? -5.850 -4.136 24.833 1.00 82.88 180 ASP A CA 1
ATOM 1413 C C . ASP A 1 180 ? -6.238 -2.678 24.505 1.00 82.88 180 ASP A C 1
ATOM 1415 O O . ASP A 1 180 ? -5.942 -1.750 25.259 1.00 82.88 180 ASP A O 1
ATOM 1419 N N . SER A 1 181 ? -6.871 -2.432 23.352 1.00 83.75 181 SER A N 1
ATOM 1420 C CA . SER A 1 181 ? -7.227 -1.073 22.925 1.00 83.75 181 SER A CA 1
ATOM 1421 C C . SER A 1 181 ? -8.306 -0.471 23.830 1.00 83.75 181 SER A C 1
ATOM 1423 O O . SER A 1 181 ? -9.421 -0.992 23.905 1.00 83.75 181 SER A O 1
ATOM 1425 N N . THR A 1 182 ? -8.038 0.678 24.458 1.00 91.06 182 THR A N 1
ATOM 1426 C CA . THR A 1 182 ? -9.059 1.346 25.279 1.00 91.06 182 THR A CA 1
ATOM 1427 C C . THR A 1 182 ? -10.161 1.975 24.416 1.00 91.06 182 THR A C 1
ATOM 1429 O O . THR A 1 182 ? -9.959 2.318 23.248 1.00 91.06 182 THR A O 1
ATOM 1432 N N . LEU A 1 183 ? -11.345 2.215 24.997 1.00 89.25 183 LEU A N 1
ATOM 1433 C CA . LEU A 1 183 ? -12.447 2.903 24.302 1.00 89.25 183 LEU A CA 1
ATOM 1434 C C . LEU A 1 183 ? -12.049 4.304 23.801 1.00 89.25 183 LEU A C 1
ATOM 1436 O O . LEU A 1 183 ? -12.531 4.751 22.758 1.00 89.25 183 LEU A O 1
ATOM 1440 N N . ARG A 1 184 ? -11.168 4.999 24.533 1.00 88.00 184 ARG A N 1
ATOM 1441 C CA . ARG A 1 184 ? -10.645 6.319 24.149 1.00 88.00 184 ARG A CA 1
ATOM 1442 C C . ARG A 1 184 ? -9.664 6.213 22.981 1.00 88.00 184 ARG A C 1
ATOM 1444 O O . ARG A 1 184 ? -9.709 7.060 22.087 1.00 88.00 184 ARG A O 1
ATOM 1451 N N . ASP A 1 185 ? -8.833 5.176 22.956 1.00 87.81 185 ASP A N 1
ATOM 1452 C CA . ASP A 1 185 ? -7.887 4.950 21.859 1.00 87.81 185 ASP A CA 1
ATOM 1453 C C . ASP A 1 185 ? -8.624 4.589 20.573 1.00 87.81 185 ASP A C 1
ATOM 1455 O O . ASP A 1 185 ? -8.335 5.144 19.516 1.00 87.81 185 ASP A O 1
ATOM 1459 N N . LEU A 1 186 ? -9.655 3.744 20.667 1.00 86.50 186 LEU A N 1
ATOM 1460 C CA . LEU A 1 186 ? -10.525 3.419 19.536 1.00 86.50 186 LEU A CA 1
ATOM 1461 C C . LEU A 1 186 ? -11.268 4.655 19.008 1.00 86.50 186 LEU A C 1
ATOM 1463 O O . LEU A 1 186 ? -11.365 4.841 17.796 1.00 86.50 186 LEU A O 1
ATOM 1467 N N . ALA A 1 187 ? -11.757 5.526 19.894 1.00 87.06 187 ALA A N 1
ATOM 1468 C CA . ALA A 1 187 ? -12.406 6.776 19.499 1.00 87.06 187 ALA A CA 1
ATOM 1469 C C . ALA A 1 187 ? -11.432 7.741 18.797 1.00 87.06 187 ALA A C 1
ATOM 1471 O O . ALA A 1 187 ? -11.775 8.343 17.773 1.00 87.06 187 ALA A O 1
ATOM 1472 N N . SER A 1 188 ? -10.203 7.848 19.309 1.00 87.31 188 SER A N 1
ATOM 1473 C CA . SER A 1 188 ? -9.133 8.648 18.702 1.00 87.31 188 SER A CA 1
ATOM 1474 C C . SER A 1 188 ? -8.747 8.102 17.328 1.00 87.31 188 SER A C 1
ATOM 1476 O O . SER A 1 188 ? -8.712 8.857 16.361 1.00 87.31 188 SER A O 1
ATOM 1478 N N . TRP A 1 189 ? -8.563 6.787 17.210 1.00 86.62 189 TRP A N 1
ATOM 1479 C CA . TRP A 1 189 ? -8.254 6.104 15.952 1.00 86.62 189 TRP A CA 1
ATOM 1480 C C . TRP A 1 189 ? -9.354 6.298 14.893 1.00 86.62 189 TRP A C 1
ATOM 1482 O O . TRP A 1 189 ? -9.057 6.670 13.755 1.00 86.62 189 TRP A O 1
ATOM 1492 N N . LEU A 1 190 ? -10.635 6.146 15.259 1.00 85.56 190 LEU A N 1
ATOM 1493 C CA . LEU A 1 190 ? -11.757 6.382 14.338 1.00 85.56 190 LEU A CA 1
ATOM 1494 C C . LEU A 1 190 ? -11.834 7.837 13.852 1.00 85.56 190 LEU A C 1
ATOM 1496 O O . LEU A 1 190 ? -12.182 8.085 12.695 1.00 85.56 190 LEU A O 1
ATOM 1500 N N . SER A 1 191 ? -11.501 8.792 14.724 1.00 84.81 191 SER A N 1
ATOM 1501 C CA . SER A 1 191 ? -11.588 10.227 14.428 1.00 84.81 191 SER A CA 1
ATOM 1502 C C . SER A 1 191 ? -10.380 10.747 13.645 1.00 84.81 191 SER A C 1
ATOM 1504 O O . SER A 1 191 ? -10.542 11.552 12.732 1.00 84.81 191 SER A O 1
ATOM 1506 N N . LEU A 1 192 ? -9.167 10.301 13.984 1.00 78.62 192 LEU A N 1
ATOM 1507 C CA . LEU A 1 192 ? -7.913 10.877 13.485 1.00 78.62 192 LEU A CA 1
ATOM 1508 C C . LEU A 1 192 ? -7.331 10.095 12.306 1.00 78.62 192 LEU A C 1
ATOM 1510 O O . LEU A 1 192 ? -7.039 10.689 11.261 1.00 78.62 192 LEU A O 1
ATOM 1514 N N . ASP A 1 193 ? -7.213 8.776 12.453 1.00 72.38 193 ASP A N 1
ATOM 1515 C CA . ASP A 1 193 ? -6.561 7.915 11.463 1.00 72.38 193 ASP A CA 1
ATOM 1516 C C . ASP A 1 193 ? -7.558 7.488 10.389 1.00 72.38 193 ASP A C 1
ATOM 1518 O O . ASP A 1 193 ? -7.326 7.618 9.182 1.00 72.38 193 ASP A O 1
ATOM 1522 N N . LEU A 1 194 ? -8.726 7.031 10.842 1.00 74.69 194 LEU A N 1
ATOM 1523 C CA . LEU A 1 194 ? -9.780 6.537 9.977 1.00 74.69 194 LEU A CA 1
ATOM 1524 C C . LEU A 1 194 ? -10.806 7.611 9.608 1.00 74.69 194 LEU A C 1
ATOM 1526 O O . LEU A 1 194 ? -11.645 7.287 8.792 1.00 74.69 194 LEU A O 1
ATOM 1530 N N . ARG A 1 195 ? -10.767 8.841 10.156 1.00 78.88 195 ARG A N 1
ATOM 153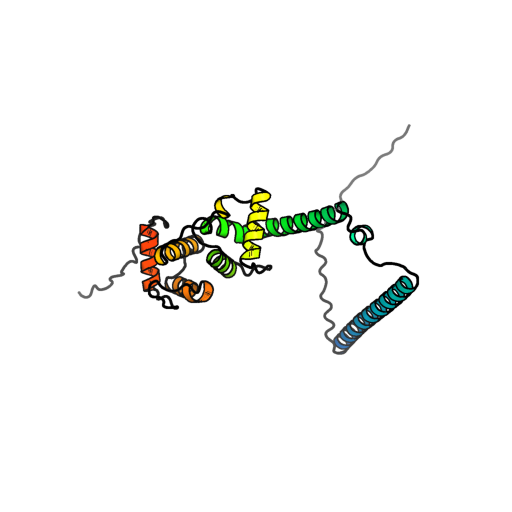1 C CA . ARG A 1 195 ? -11.705 9.983 9.938 1.00 78.88 195 ARG A CA 1
ATOM 1532 C C . ARG A 1 195 ? -13.087 9.587 9.392 1.00 78.88 195 ARG A C 1
ATOM 1534 O O . ARG A 1 195 ? -13.474 10.043 8.310 1.00 78.88 195 ARG A O 1
ATOM 1541 N N . GLU A 1 196 ? -13.770 8.658 10.048 1.00 78.56 196 GLU A N 1
ATOM 1542 C CA . GLU A 1 196 ? -15.071 8.163 9.593 1.00 78.56 196 GLU A CA 1
ATOM 1543 C C . GLU A 1 196 ? -16.164 8.991 10.269 1.00 78.56 196 GLU A C 1
ATOM 1545 O O . GLU A 1 196 ? -16.087 9.194 11.487 1.00 78.56 196 GLU A O 1
ATOM 1550 N N . PRO A 1 197 ? -17.176 9.483 9.531 1.00 80.56 197 PRO A N 1
ATOM 1551 C CA . PRO A 1 197 ? -18.272 10.194 10.156 1.00 80.56 197 PRO A CA 1
ATOM 1552 C C . PRO A 1 197 ? -19.014 9.267 11.118 1.00 80.56 197 PRO A C 1
ATOM 1554 O O . PRO A 1 197 ? -19.277 8.097 10.838 1.00 80.56 197 PRO A O 1
ATOM 1557 N N . THR A 1 198 ? -19.378 9.813 12.268 1.00 82.12 198 THR A N 1
ATOM 1558 C CA . THR A 1 198 ? -20.329 9.179 13.178 1.00 82.12 198 THR A CA 1
ATOM 1559 C C . THR A 1 198 ? -21.670 8.939 12.466 1.00 82.12 198 THR A C 1
ATOM 1561 O O . THR A 1 198 ? -21.984 9.631 11.494 1.00 82.12 198 THR A O 1
ATOM 1564 N N . PRO A 1 199 ? -22.528 8.040 12.981 1.00 75.25 199 PRO A N 1
ATOM 1565 C CA . PRO A 1 199 ? -23.871 7.805 12.431 1.00 75.25 199 PRO A CA 1
ATOM 1566 C C . PRO A 1 199 ? -24.730 9.075 12.321 1.00 75.25 199 PRO A C 1
ATOM 1568 O O . PRO A 1 199 ? -25.647 9.156 11.512 1.00 75.25 199 PRO A O 1
ATOM 1571 N N . ARG A 1 200 ? -24.416 10.087 13.143 1.00 74.25 200 ARG A N 1
ATOM 1572 C CA . ARG A 1 200 ? -25.073 11.401 13.179 1.00 74.25 200 ARG A CA 1
ATOM 1573 C C . ARG A 1 200 ? -24.357 12.472 12.339 1.00 74.25 200 ARG A C 1
ATOM 1575 O O . ARG A 1 200 ? -24.717 13.638 12.423 1.00 74.25 200 ARG A O 1
ATOM 1582 N N . GLY A 1 201 ? -23.330 12.105 11.571 1.00 77.81 201 GLY A N 1
ATOM 1583 C CA . GLY A 1 201 ? -22.591 13.001 10.674 1.00 77.81 201 GLY A CA 1
ATOM 1584 C C . GLY A 1 201 ? -21.470 13.829 11.317 1.00 77.81 201 GLY A C 1
ATOM 1585 O O . GLY A 1 201 ? -20.792 14.573 10.618 1.00 77.81 201 GLY A O 1
ATOM 1586 N N . GLY A 1 202 ? -21.226 13.703 12.624 1.00 81.06 202 GLY A N 1
ATOM 1587 C CA . GLY A 1 202 ? -20.092 14.343 13.302 1.00 81.06 202 GLY A CA 1
ATOM 1588 C C . GLY A 1 202 ? -18.747 13.679 12.979 1.00 81.06 202 GLY A C 1
ATOM 1589 O O . GLY A 1 202 ? -18.698 12.475 12.743 1.00 81.06 202 GLY A O 1
ATOM 1590 N N . LEU A 1 203 ? -17.656 14.450 13.006 1.00 79.50 203 LEU A N 1
ATOM 1591 C CA . LEU A 1 203 ? -16.292 13.990 12.685 1.00 79.50 203 LEU A CA 1
ATOM 1592 C C . LEU A 1 203 ? -15.498 13.458 13.894 1.00 79.50 203 LEU A C 1
ATOM 1594 O O . LEU A 1 203 ? -14.414 12.909 13.715 1.00 79.50 203 LEU A O 1
ATOM 1598 N N . ALA A 1 204 ? -16.020 13.630 15.111 1.00 84.31 204 ALA A N 1
ATOM 1599 C CA . ALA A 1 204 ? -15.379 13.197 16.348 1.00 84.31 204 ALA A CA 1
ATOM 1600 C C . ALA A 1 204 ? -16.189 12.082 17.016 1.00 84.31 204 ALA A C 1
ATOM 1602 O O . ALA A 1 204 ? -17.395 12.216 17.238 1.00 84.31 204 ALA A O 1
ATOM 1603 N N . TRP A 1 205 ? -15.514 10.990 17.359 1.00 87.62 205 TRP A N 1
ATOM 1604 C CA . TRP A 1 205 ? -16.094 9.868 18.083 1.00 87.62 205 TRP A CA 1
ATOM 1605 C C . TRP A 1 205 ? -15.969 10.075 19.591 1.00 87.62 205 TRP A C 1
ATOM 1607 O O . TRP A 1 205 ? -14.887 10.333 20.111 1.00 87.62 205 TRP A O 1
ATOM 1617 N N . ALA A 1 206 ? -17.085 9.920 20.305 1.00 88.81 206 ALA A N 1
ATOM 1618 C CA . ALA A 1 206 ? -17.082 9.815 21.760 1.00 88.81 206 ALA A CA 1
ATOM 1619 C C . ALA A 1 206 ? -16.831 8.352 22.184 1.00 88.81 206 ALA A C 1
ATOM 1621 O O . ALA A 1 206 ? -17.319 7.446 21.498 1.00 88.81 206 ALA A O 1
ATOM 1622 N N . PRO A 1 207 ? -16.172 8.092 23.332 1.00 89.94 207 PRO A N 1
ATOM 1623 C CA . PRO A 1 207 ? -15.964 6.732 23.848 1.00 89.94 207 PRO A CA 1
ATOM 1624 C C . PRO A 1 207 ? -17.266 5.926 23.982 1.00 89.94 207 PRO A C 1
ATOM 1626 O O . PRO A 1 207 ? -17.312 4.744 23.651 1.00 89.94 207 PRO A O 1
ATOM 1629 N N . GLU A 1 208 ? -18.360 6.584 24.374 1.00 88.38 208 GLU A N 1
ATOM 1630 C CA . GLU A 1 208 ? -19.684 5.957 24.482 1.00 88.38 208 GLU A CA 1
ATOM 1631 C C . GLU A 1 208 ? -20.274 5.576 23.112 1.00 88.38 208 GLU A C 1
ATOM 1633 O O . GLU A 1 208 ? -20.950 4.559 22.964 1.00 88.38 208 GLU A O 1
ATOM 1638 N N . GLY A 1 209 ? -19.970 6.352 22.067 1.00 86.50 209 GLY A N 1
ATOM 1639 C CA . GLY A 1 209 ? -20.324 5.999 20.692 1.00 86.50 209 GLY A CA 1
ATOM 1640 C C . GLY A 1 209 ? -19.610 4.726 20.236 1.00 86.50 209 GLY A C 1
ATOM 1641 O O . GLY A 1 209 ? -20.235 3.852 19.638 1.00 86.50 209 GLY A O 1
ATOM 1642 N N . VAL A 1 210 ? -18.329 4.582 20.586 1.00 86.94 210 VAL A N 1
ATOM 1643 C CA . VAL A 1 210 ? -17.552 3.363 20.314 1.00 86.94 210 VAL A CA 1
ATOM 1644 C C . VAL A 1 210 ? -18.110 2.170 21.088 1.00 86.94 210 VAL A C 1
ATOM 1646 O O . VAL A 1 210 ? -18.273 1.099 20.507 1.00 86.94 210 VAL A O 1
ATOM 1649 N N . ARG A 1 211 ? -18.496 2.348 22.358 1.00 87.88 211 ARG A N 1
ATOM 1650 C CA . ARG A 1 211 ? -19.138 1.291 23.159 1.00 87.88 211 ARG A CA 1
ATOM 1651 C C . ARG A 1 211 ? -20.401 0.743 22.485 1.00 87.88 211 ARG A C 1
ATOM 1653 O O . ARG A 1 211 ? -20.575 -0.472 22.403 1.00 87.88 211 ARG A O 1
ATOM 1660 N N . ARG A 1 212 ? -21.253 1.619 21.938 1.00 89.06 212 ARG A N 1
ATOM 1661 C CA . ARG A 1 212 ? -22.450 1.213 21.174 1.00 89.06 212 ARG A CA 1
ATOM 1662 C C . ARG A 1 212 ? -22.097 0.439 19.907 1.00 89.06 212 ARG A C 1
ATOM 1664 O O . ARG A 1 212 ? -22.771 -0.533 19.576 1.00 89.06 212 ARG A O 1
ATOM 1671 N N . VAL A 1 213 ? -21.032 0.840 19.215 1.00 88.69 213 VAL A N 1
ATOM 1672 C CA . VAL A 1 213 ? -20.534 0.119 18.038 1.00 88.69 213 VAL A CA 1
ATOM 1673 C C . VAL A 1 213 ? -20.006 -1.268 18.409 1.00 88.69 213 VAL A C 1
ATOM 1675 O O . VAL A 1 213 ? -20.284 -2.218 17.683 1.00 88.69 213 VAL A O 1
ATOM 1678 N N . ILE A 1 214 ? -19.312 -1.420 19.540 1.00 88.31 214 ILE A N 1
ATOM 1679 C CA . ILE A 1 214 ? -18.857 -2.731 20.037 1.00 88.31 214 ILE A CA 1
ATOM 1680 C C . ILE A 1 214 ? -20.056 -3.625 20.364 1.00 88.31 214 ILE A C 1
ATOM 1682 O O . ILE A 1 214 ? -20.103 -4.769 19.919 1.00 88.31 214 ILE A O 1
ATOM 1686 N N . ALA A 1 215 ? -21.064 -3.096 21.065 1.00 87.75 215 ALA A N 1
ATOM 1687 C CA . ALA A 1 215 ? -22.303 -3.830 21.329 1.00 87.75 215 ALA A CA 1
ATOM 1688 C C . ALA A 1 215 ? -22.987 -4.276 20.024 1.00 87.75 215 ALA A C 1
ATOM 1690 O O . ALA A 1 215 ? -23.464 -5.404 19.912 1.00 87.75 215 ALA A O 1
ATOM 1691 N N . ARG A 1 216 ? -22.970 -3.423 18.991 1.00 85.69 216 ARG A N 1
ATOM 1692 C CA . ARG A 1 216 ? -23.481 -3.772 17.662 1.00 85.69 216 ARG A CA 1
ATOM 1693 C C . ARG A 1 216 ? -22.623 -4.820 16.952 1.00 85.69 216 ARG A C 1
ATOM 1695 O O . ARG A 1 216 ? -23.179 -5.674 16.272 1.00 85.69 216 ARG A O 1
ATOM 1702 N N . ALA A 1 217 ? -21.300 -4.771 17.095 1.00 87.19 217 ALA A N 1
ATOM 1703 C CA . ALA A 1 217 ? -20.392 -5.768 16.533 1.00 87.19 217 ALA A CA 1
ATOM 1704 C C . ALA A 1 217 ? -20.633 -7.157 17.142 1.00 87.19 217 ALA A C 1
ATOM 1706 O O . ALA A 1 217 ? -20.675 -8.136 16.398 1.00 87.19 217 ALA A O 1
ATOM 1707 N N . ARG A 1 218 ? -20.886 -7.224 18.457 1.00 87.31 218 ARG A N 1
ATOM 1708 C CA . ARG A 1 218 ? -21.324 -8.449 19.148 1.00 87.31 218 ARG A CA 1
ATOM 1709 C C . ARG A 1 218 ? -22.669 -8.947 18.621 1.00 87.31 218 ARG A C 1
ATOM 1711 O O . ARG A 1 218 ? -22.783 -10.103 18.243 1.00 87.31 218 ARG A O 1
ATOM 1718 N N . ALA A 1 219 ? -23.649 -8.055 18.454 1.00 87.06 219 ALA A N 1
ATOM 1719 C CA . ALA A 1 219 ? -24.950 -8.407 17.870 1.00 87.06 219 ALA A CA 1
ATOM 1720 C C . ALA A 1 219 ? -24.875 -8.901 16.408 1.00 87.06 219 ALA A C 1
ATOM 1722 O O . ALA A 1 219 ? -25.809 -9.529 15.922 1.00 87.06 219 ALA A O 1
ATOM 1723 N N . LEU A 1 220 ? -23.791 -8.593 15.690 1.00 83.31 220 LEU A N 1
ATOM 1724 C CA . LEU A 1 220 ? -23.514 -9.091 14.339 1.00 83.31 220 LEU A CA 1
ATOM 1725 C C . LEU A 1 220 ? -22.624 -10.349 14.340 1.00 83.31 220 LEU A C 1
ATOM 1727 O O . LEU A 1 220 ? -22.181 -10.757 13.267 1.00 83.31 220 LEU A O 1
ATOM 1731 N N . HIS A 1 221 ? -22.333 -10.923 15.514 1.00 82.81 221 HIS A N 1
ATOM 1732 C CA . HIS A 1 221 ? -21.429 -12.062 15.718 1.00 82.81 221 HIS A CA 1
ATOM 1733 C C . HIS A 1 221 ? -20.037 -11.861 15.091 1.00 82.81 221 HIS A C 1
ATOM 1735 O O . HIS A 1 221 ? -19.408 -12.793 14.600 1.00 82.81 221 HIS A O 1
ATOM 1741 N N . LEU A 1 222 ? -19.553 -10.612 15.058 1.00 79.31 222 LEU A N 1
ATOM 1742 C CA . LEU A 1 222 ? -18.224 -10.270 14.527 1.00 79.31 222 LEU A CA 1
ATOM 1743 C C . LEU A 1 222 ? -17.117 -10.400 15.578 1.00 79.31 222 LEU A C 1
ATOM 1745 O O . LEU A 1 222 ? -15.937 -10.475 15.230 1.00 79.31 222 LEU A O 1
ATOM 1749 N N . LEU A 1 223 ? -17.507 -10.370 16.848 1.00 76.56 223 LEU A N 1
ATOM 1750 C CA . LEU A 1 223 ? -16.667 -10.590 18.013 1.00 76.56 223 LEU A CA 1
ATOM 1751 C C . LEU A 1 223 ? -17.250 -11.788 18.749 1.00 76.56 223 LEU A C 1
ATOM 1753 O O . LEU A 1 223 ? -18.466 -11.841 18.937 1.00 76.56 223 LEU A O 1
ATOM 1757 N N . ASP A 1 224 ? -16.388 -12.720 19.135 1.00 69.50 224 ASP A N 1
ATOM 1758 C CA . ASP A 1 224 ? -16.772 -13.812 20.016 1.00 69.50 224 ASP A CA 1
ATOM 1759 C C . ASP A 1 224 ? -17.085 -13.210 21.399 1.00 69.50 224 ASP A C 1
ATOM 1761 O O . ASP A 1 224 ? -16.396 -12.286 21.846 1.00 69.50 224 ASP A O 1
ATOM 1765 N N . ASP A 1 225 ? -18.162 -13.668 22.044 1.00 53.22 225 ASP A N 1
ATOM 1766 C CA . ASP A 1 225 ? -18.537 -13.257 23.402 1.00 53.22 225 ASP A CA 1
ATOM 1767 C C . ASP A 1 225 ? -17.549 -13.863 24.414 1.00 53.22 225 ASP A C 1
ATOM 1769 O O . ASP A 1 225 ? -17.891 -14.740 25.209 1.00 53.22 225 ASP A O 1
ATOM 1773 N N . GLU A 1 226 ? -16.297 -13.403 24.403 1.00 45.94 226 GLU A N 1
ATOM 1774 C CA . GLU A 1 226 ? -15.478 -13.534 25.599 1.00 45.94 226 GLU A CA 1
ATOM 1775 C C . GLU A 1 226 ? -16.048 -12.596 26.667 1.00 45.94 226 GLU A C 1
ATOM 1777 O O . GLU A 1 226 ? -16.283 -11.400 26.457 1.00 45.94 226 GLU A O 1
ATOM 1782 N N . GLN A 1 227 ? -16.381 -13.251 27.773 1.00 40.12 227 GLN A N 1
ATOM 1783 C CA . GLN A 1 227 ? -17.228 -12.836 28.875 1.00 40.12 227 GLN A CA 1
ATOM 1784 C C . GLN A 1 227 ? -16.892 -11.443 29.427 1.00 40.12 227 GLN A C 1
ATOM 1786 O O . GLN A 1 227 ? -15.746 -10.994 29.348 1.00 40.12 227 GLN A O 1
ATOM 1791 N N . PRO A 1 228 ? -17.885 -10.745 30.011 1.00 40.31 228 PRO A N 1
ATOM 1792 C CA . PRO A 1 228 ? -17.638 -9.513 30.742 1.00 40.31 228 PRO A CA 1
ATOM 1793 C C . PRO A 1 228 ? -16.576 -9.795 31.801 1.00 40.31 228 PRO A C 1
ATOM 1795 O O . PRO A 1 228 ? -16.780 -10.639 32.669 1.00 40.31 228 PRO A O 1
ATOM 1798 N N . SER A 1 229 ? -15.451 -9.084 31.743 1.00 38.19 229 SER A N 1
ATOM 1799 C CA . SER A 1 229 ? -14.654 -8.914 32.942 1.00 38.19 229 SER A CA 1
ATOM 1800 C C . SER A 1 229 ? -15.590 -8.312 33.983 1.00 38.19 229 SER A C 1
ATOM 1802 O O . SER A 1 229 ? -16.057 -7.176 33.847 1.00 38.19 229 SER A O 1
ATOM 1804 N N . GLU A 1 230 ? -15.921 -9.120 34.989 1.00 36.72 230 GLU A N 1
ATOM 1805 C CA . GLU A 1 230 ? -16.173 -8.646 36.337 1.00 36.72 230 GLU A CA 1
ATOM 1806 C C . GLU A 1 230 ? -15.031 -7.687 36.662 1.00 36.72 230 GLU A C 1
ATOM 1808 O O . GLU A 1 230 ? -13.950 -8.058 37.107 1.00 36.72 230 GLU A O 1
ATOM 1813 N N . ILE A 1 231 ? -15.247 -6.415 36.346 1.00 38.00 231 ILE A N 1
ATOM 1814 C CA . ILE A 1 231 ? -14.616 -5.341 37.076 1.00 38.00 231 ILE A CA 1
ATOM 1815 C C . ILE A 1 231 ? -15.228 -5.504 38.454 1.00 38.00 231 ILE A C 1
ATOM 1817 O O . ILE A 1 231 ? -16.374 -5.108 38.670 1.00 38.00 231 ILE A O 1
ATOM 1821 N N . GLU A 1 232 ? -14.491 -6.191 39.327 1.00 34.25 232 GLU A N 1
ATOM 1822 C CA . GLU A 1 232 ? -14.700 -6.185 40.761 1.00 34.25 232 GLU A CA 1
ATOM 1823 C C . GLU A 1 232 ? -14.998 -4.742 41.160 1.00 34.25 232 GLU A C 1
ATOM 1825 O O . GLU A 1 232 ? -14.125 -3.873 41.233 1.00 34.25 232 GLU A O 1
ATOM 1830 N N . VAL A 1 233 ? -16.280 -4.462 41.377 1.00 39.31 233 VAL A N 1
ATOM 1831 C CA . VAL A 1 233 ? -16.685 -3.324 42.174 1.00 39.31 233 VAL A CA 1
ATOM 1832 C C . VAL A 1 233 ? -16.246 -3.721 43.571 1.00 39.31 233 VAL A C 1
ATOM 1834 O O . VAL A 1 233 ? -16.974 -4.400 44.292 1.00 39.31 233 VAL A O 1
ATOM 1837 N N . GLY A 1 234 ? -15.008 -3.357 43.911 1.00 35.88 234 GLY A N 1
ATOM 1838 C CA . GLY A 1 234 ? -14.492 -3.350 45.268 1.00 35.88 234 GLY A CA 1
ATOM 1839 C C . GLY A 1 234 ? -15.348 -2.404 46.098 1.00 35.88 234 GLY A C 1
ATOM 1840 O O . GLY A 1 234 ? -14.991 -1.255 46.341 1.00 35.88 234 GLY A O 1
ATOM 1841 N N . SER A 1 235 ? -16.520 -2.896 46.489 1.00 37.06 235 SER A N 1
ATOM 1842 C CA . SER A 1 235 ? -17.383 -2.338 47.510 1.00 37.06 235 SER A CA 1
ATOM 1843 C C . SER A 1 235 ? -16.697 -2.580 48.850 1.00 37.06 235 SER A C 1
ATOM 1845 O O . SER A 1 235 ? -17.051 -3.481 49.601 1.00 37.06 235 SER A O 1
ATOM 1847 N N . ALA A 1 236 ? -15.676 -1.777 49.139 1.00 43.44 236 ALA A N 1
ATOM 1848 C CA . ALA A 1 236 ? -15.185 -1.573 50.491 1.00 43.44 236 ALA A CA 1
ATOM 1849 C C . ALA A 1 236 ? -15.937 -0.379 51.093 1.00 43.44 236 ALA A C 1
ATOM 1851 O O . ALA A 1 236 ? -15.371 0.679 51.338 1.00 43.44 236 ALA A O 1
ATOM 1852 N N . ASN A 1 237 ? -17.244 -0.558 51.290 1.00 39.06 237 ASN A N 1
ATOM 1853 C CA . ASN A 1 237 ? -18.031 0.231 52.228 1.00 39.06 237 ASN A CA 1
ATOM 1854 C C . ASN A 1 237 ? -18.648 -0.745 53.232 1.00 39.06 237 ASN A C 1
ATOM 1856 O O . ASN A 1 237 ? -19.723 -1.297 53.015 1.00 39.06 237 ASN A O 1
ATOM 1860 N N . GLY A 1 238 ? -17.915 -0.958 54.320 1.00 35.78 238 GLY A N 1
ATOM 1861 C CA . GLY A 1 238 ? -18.348 -1.659 55.522 1.00 35.78 238 GLY A CA 1
ATOM 1862 C C . GLY A 1 238 ? -17.809 -0.897 56.723 1.00 35.78 238 GLY A C 1
ATOM 1863 O O . GLY A 1 238 ? -16.732 -1.195 57.227 1.00 35.78 238 GLY A O 1
ATOM 1864 N N . LEU A 1 239 ? -18.535 0.153 57.093 1.00 38.88 239 LEU A N 1
ATOM 1865 C CA . LEU A 1 239 ? -18.380 0.921 58.320 1.00 38.88 239 LEU A CA 1
ATOM 1866 C C . LEU A 1 239 ? -18.843 0.055 59.516 1.00 38.88 239 LEU A C 1
ATOM 1868 O O . LEU A 1 239 ? -19.860 -0.626 59.409 1.00 38.88 239 LEU A O 1
ATOM 1872 N N . THR A 1 240 ? -18.157 0.204 60.653 1.00 37.69 240 THR A N 1
ATOM 1873 C CA . THR A 1 240 ? -18.713 0.107 62.021 1.00 37.69 240 THR A CA 1
ATOM 1874 C C . THR A 1 240 ? -18.950 -1.281 62.640 1.00 37.69 240 THR A C 1
ATOM 1876 O O . THR A 1 240 ? -19.976 -1.917 62.414 1.00 37.69 240 THR A O 1
ATOM 1879 N N . MET A 1 241 ? -18.053 -1.670 63.553 1.00 35.22 241 MET A N 1
ATOM 1880 C CA . MET A 1 241 ? -18.289 -1.776 65.011 1.00 35.22 241 MET A CA 1
ATOM 1881 C C . MET A 1 241 ? -16.943 -1.862 65.731 1.00 35.22 241 MET A C 1
ATOM 1883 O O . MET A 1 241 ? -16.080 -2.632 65.256 1.00 35.22 241 MET A O 1
#

pLDDT: mean 78.45, std 18.32, range [34.25, 97.19]

Secondary structure (DSSP, 8-state):
---------------------------SHHHHHHHHHHHHHHHHHHHHHHHHHHHHHHHHHHTT---S-HHHHTT-HHHHHHHHHHHHHHHHHHHHHHGGGTHHHHHHHTTTS-HHHHHHHHHHH---SS---HHHHHHHHHHHHHTTSS-GGGGSPPP---HHHHHHHHHHHHHHH-TT--HHHHHHHHHHTS-PPPTTS-SS--HHHHHHHHHHHHHTT-S--PPP-------------